Protein AF-A0A956DQ21-F1 (afdb_monomer_lite)

Foldseek 3Di:
DDDDDDDDDDDDDDDDDDDDDDDDDDDDDDDDDDDDDDDDDDDDDDDDDPDDPPFAADFCVLDQKAQLLVVVVSCVVVRHDQPCSVVQNFAMWGHDPRHIDRPGRAPQGWDADDPPPGIDHDDDAAEAAQQLQLLLLLAPQQPNDDPPRPGLVVLLLLQVLLVVVVDPGDNGSHCHPSQLQSLLVLQVVVVDDDLSSRSGDAPVSVCVSCVVHHHYPNHDDQADWDDDQREIATPLLNVLQVQLCVQLVHHWHFPYYACQAPVDVVVVCQRVWHFKTKTDCPVPDPVSLLSSQLSSQLQAWLKAFDDVVQHPDHTIIIIGARSPSGTHSLNSSLSNLSQVQADSDPVSHGGPRPPVSDDHHDHNSRSVVD

Sequence (370 aa):
MRALDRLHLVLGFGAAVMAGACGDGTEPRADPEVGGGGSATGVVGEGGTGGDPGVPRCDCSLVERGCGSRLVEAAAEAGCDIPMLVDHPDDVWACAEGVWSVAEACPDGCELGGDESGDSCVAGLPVVEMDWLVLQAQVEPFRGDQPTLPGDAAVELVQAALADEGFAVSVDGWFGNETADRYADWQKQLGYTGLGANGIPGPSSLAALGEDRFTIVQLIAVGAKTTYTGRTVNQRTKDMLTEAEALLGFPIQLSQGSYNPGGVGASAGTHDGGGTVDVSVSSLTMTKRWQTVKAMRTVGFAAWLRNPSQGDWPYHIHAVAVGDTDMSISARNQVADYYVGKNGLASHAADDTPSSYQVPFTWWEQYLQN

Radius of gyration: 29.88 Å; chains: 1; bounding box: 81×74×73 Å

Structure (mmCIF, N/CA/C/O backbone):
data_AF-A0A956DQ21-F1
#
_entry.id   AF-A0A956DQ21-F1
#
loop_
_atom_site.group_PDB
_atom_site.id
_atom_site.type_symbol
_atom_site.label_atom_id
_atom_site.label_alt_id
_atom_site.label_comp_id
_atom_site.label_asym_id
_atom_site.label_entity_id
_atom_site.label_seq_id
_atom_site.pdbx_PDB_ins_code
_atom_site.Cartn_x
_atom_site.Cartn_y
_atom_site.Cartn_z
_atom_site.occupancy
_atom_site.B_iso_or_equiv
_atom_site.auth_seq_id
_atom_site.auth_comp_id
_atom_site.auth_asym_id
_atom_site.auth_atom_id
_atom_site.pdbx_PDB_model_num
ATOM 1 N N . MET A 1 1 ? -53.974 -7.009 3.734 1.00 35.75 1 MET A N 1
ATOM 2 C CA . MET A 1 1 ? -54.516 -5.790 4.373 1.00 35.75 1 MET A CA 1
ATOM 3 C C . MET A 1 1 ? -53.382 -4.779 4.463 1.00 35.75 1 MET A C 1
ATOM 5 O O . MET A 1 1 ? -52.392 -5.133 5.073 1.00 35.75 1 MET A O 1
ATOM 9 N N . ARG A 1 2 ? -53.553 -3.609 3.814 1.00 35.53 2 ARG A N 1
ATOM 10 C CA . ARG A 1 2 ? -52.778 -2.339 3.889 1.00 35.53 2 ARG A CA 1
ATOM 11 C C . ARG A 1 2 ? -51.243 -2.462 3.759 1.00 35.53 2 ARG A C 1
ATOM 13 O O . ARG A 1 2 ? -50.597 -2.919 4.682 1.00 35.53 2 ARG A O 1
ATOM 20 N N . ALA A 1 3 ? -50.615 -2.216 2.605 1.00 35.28 3 ALA A N 1
ATOM 21 C CA . ALA A 1 3 ? -50.419 -0.937 1.896 1.00 35.28 3 ALA A CA 1
ATOM 22 C C . ALA A 1 3 ? -49.847 0.181 2.782 1.00 35.28 3 ALA A C 1
ATOM 24 O O . ALA A 1 3 ? -50.563 0.659 3.659 1.00 35.28 3 ALA A O 1
ATOM 25 N N . LEU A 1 4 ? -48.616 0.614 2.479 1.00 41.47 4 LEU A N 1
ATOM 26 C CA . LEU A 1 4 ? -48.214 2.022 2.399 1.00 41.47 4 LEU A CA 1
ATOM 27 C C . LEU A 1 4 ? -46.899 2.150 1.608 1.00 41.47 4 LEU A C 1
ATOM 29 O O . LEU A 1 4 ? -45.860 1.628 2.004 1.00 41.47 4 LEU A O 1
ATOM 33 N N . ASP A 1 5 ? -47.013 2.843 0.477 1.00 44.53 5 ASP A N 1
ATOM 34 C CA . ASP A 1 5 ? -45.946 3.394 -0.354 1.00 44.53 5 ASP A CA 1
ATOM 35 C C . ASP A 1 5 ? -45.055 4.379 0.414 1.00 44.53 5 ASP A C 1
ATOM 37 O O . ASP A 1 5 ? -45.553 5.140 1.248 1.00 44.53 5 ASP A O 1
ATOM 41 N N . ARG A 1 6 ? -43.788 4.501 -0.005 1.00 38.91 6 ARG A N 1
ATOM 42 C CA . ARG A 1 6 ? -43.149 5.818 -0.164 1.00 38.91 6 ARG A CA 1
ATOM 43 C C . ARG A 1 6 ? -42.001 5.789 -1.176 1.00 38.91 6 ARG A C 1
ATOM 45 O O . ARG A 1 6 ? -40.901 5.324 -0.915 1.00 38.91 6 ARG A O 1
ATOM 52 N N . LEU A 1 7 ? -42.325 6.349 -2.335 1.00 33.28 7 LEU A N 1
ATOM 53 C CA . LEU A 1 7 ? -41.467 6.812 -3.418 1.00 33.28 7 LEU A CA 1
ATOM 54 C C . LEU A 1 7 ? -40.780 8.135 -3.009 1.00 33.28 7 LEU A C 1
ATOM 56 O O . LEU A 1 7 ? -41.488 9.039 -2.574 1.00 33.28 7 LEU A O 1
ATOM 60 N N . HIS A 1 8 ? -39.459 8.268 -3.173 1.00 35.28 8 HIS A N 1
ATOM 61 C CA . HIS A 1 8 ? -38.708 9.535 -3.339 1.00 35.28 8 HIS A CA 1
ATOM 62 C C . HIS A 1 8 ? -37.537 9.219 -4.293 1.00 35.28 8 HIS A C 1
ATOM 64 O O . HIS A 1 8 ? -36.674 8.416 -3.969 1.00 35.28 8 HIS A O 1
ATOM 70 N N . LEU A 1 9 ? -37.671 9.514 -5.588 1.00 30.47 9 LEU A N 1
ATOM 71 C CA . LEU A 1 9 ? -37.205 10.733 -6.267 1.00 30.47 9 LEU A CA 1
ATOM 72 C C . LEU A 1 9 ? -35.670 10.893 -6.250 1.00 30.47 9 LEU A C 1
ATOM 74 O O . LEU A 1 9 ? -35.109 11.605 -5.426 1.00 30.47 9 LEU A O 1
ATOM 78 N N . VAL A 1 10 ? -35.016 10.242 -7.217 1.00 32.31 10 VAL A N 1
ATOM 79 C CA . VAL A 1 10 ? -33.613 10.471 -7.587 1.00 32.31 10 VAL A CA 1
ATOM 80 C C . VAL A 1 10 ? -33.565 11.692 -8.508 1.00 32.31 10 VAL A C 1
ATOM 82 O O . VAL A 1 10 ? -34.042 11.637 -9.642 1.00 32.31 10 VAL A O 1
ATOM 85 N N . LEU A 1 11 ? -33.008 12.800 -8.020 1.00 36.81 11 LEU A N 1
ATOM 86 C CA . LEU A 1 11 ? -32.602 13.928 -8.855 1.00 36.81 11 LEU A CA 1
ATOM 87 C C . LEU A 1 11 ? -31.170 13.678 -9.331 1.00 36.81 11 LEU A C 1
ATOM 89 O O . LEU A 1 11 ? -30.235 13.628 -8.537 1.00 36.81 11 LEU A O 1
ATOM 93 N N . GLY A 1 12 ? -31.027 13.487 -10.642 1.00 31.61 12 GLY A N 1
ATOM 94 C CA . GLY A 1 12 ? -29.738 13.374 -11.306 1.00 31.61 12 GLY A CA 1
ATOM 95 C C . GLY A 1 12 ? -29.008 14.714 -11.355 1.00 31.61 12 GLY A C 1
ATOM 96 O O . GLY A 1 12 ? -29.593 15.734 -11.716 1.00 31.61 12 GLY A O 1
ATOM 97 N N . PHE A 1 13 ? -27.713 14.690 -11.053 1.00 34.97 13 PHE A N 1
ATOM 98 C CA . PHE A 1 13 ? -26.799 15.765 -11.417 1.00 34.97 13 PHE A CA 1
ATOM 99 C C . PHE A 1 13 ? -26.104 15.399 -12.727 1.00 34.97 13 PHE A C 1
ATOM 101 O O . PHE A 1 13 ? -25.298 14.473 -12.802 1.00 34.97 13 PHE A O 1
ATOM 108 N N . GLY A 1 14 ? -26.488 16.120 -13.780 1.00 31.02 14 GLY A N 1
ATOM 109 C CA . GLY A 1 14 ? -25.851 16.071 -15.084 1.00 31.02 14 GLY A CA 1
ATOM 110 C C . GLY A 1 14 ? -24.506 16.790 -15.072 1.00 31.02 14 GLY A C 1
ATOM 111 O O . GLY A 1 14 ? -24.368 17.882 -14.524 1.00 31.02 14 GLY A O 1
ATOM 112 N N . ALA A 1 15 ? -23.531 16.170 -15.730 1.00 35.56 15 ALA A N 1
ATOM 113 C CA . ALA A 1 15 ? -22.286 16.797 -16.131 1.00 35.56 15 ALA A CA 1
ATOM 114 C C . ALA A 1 15 ? -22.559 17.920 -17.146 1.00 35.56 15 ALA A C 1
ATOM 116 O O . ALA A 1 15 ? -23.247 17.706 -18.146 1.00 35.56 15 ALA A O 1
ATOM 117 N N . ALA A 1 16 ? -21.970 19.092 -16.920 1.00 35.38 16 ALA A N 1
ATOM 118 C CA . ALA A 1 16 ? -21.852 20.139 -17.924 1.00 35.38 16 ALA A CA 1
ATOM 119 C C . ALA A 1 16 ? -20.385 20.560 -18.046 1.00 35.38 16 ALA A C 1
ATOM 121 O O . ALA A 1 16 ? -19.788 21.143 -17.146 1.00 35.38 16 ALA A O 1
ATOM 122 N N . VAL A 1 17 ? -19.835 20.214 -19.203 1.00 36.06 17 VAL A N 1
ATOM 123 C CA . VAL A 1 17 ? -18.582 20.693 -19.775 1.00 36.06 17 VAL A CA 1
ATOM 124 C C . VAL A 1 17 ? -18.734 22.174 -20.120 1.00 36.06 17 VAL A C 1
ATOM 126 O O . VAL A 1 17 ? -19.688 22.530 -20.807 1.00 36.06 17 VAL A O 1
ATOM 129 N N . MET A 1 18 ? -17.768 23.013 -19.743 1.00 36.47 18 MET A N 1
ATOM 130 C CA . MET A 1 18 ? -17.487 24.262 -20.456 1.00 36.47 18 MET A CA 1
ATOM 131 C C . MET A 1 18 ? -15.980 24.500 -20.527 1.00 36.47 18 MET A C 1
ATOM 133 O O . MET A 1 18 ? -15.313 24.733 -19.523 1.00 36.47 18 MET A O 1
ATOM 137 N N . ALA A 1 19 ? -15.468 24.443 -21.754 1.00 34.84 19 ALA A N 1
ATOM 138 C CA . ALA A 1 19 ? -14.206 25.039 -22.154 1.00 34.84 19 ALA A CA 1
ATOM 139 C C . ALA A 1 19 ? -14.429 26.534 -22.446 1.00 34.84 19 ALA A C 1
ATOM 141 O O . ALA A 1 19 ? -15.447 26.902 -23.032 1.00 34.84 19 ALA A O 1
ATOM 142 N N . GLY A 1 20 ? -13.465 27.383 -22.088 1.00 31.45 20 GLY A N 1
ATOM 143 C CA . GLY A 1 20 ? -13.481 28.816 -22.385 1.00 31.45 20 GLY A CA 1
ATOM 144 C C . GLY A 1 20 ? -12.082 29.412 -22.257 1.00 31.45 20 GLY A C 1
ATOM 145 O O . GLY A 1 20 ? -11.501 29.395 -21.181 1.00 31.45 20 GLY A O 1
ATOM 146 N N . ALA A 1 21 ? -11.538 29.858 -23.385 1.00 33.47 21 ALA A N 1
ATOM 147 C CA . ALA A 1 21 ? -10.146 30.219 -23.631 1.00 33.47 21 ALA A CA 1
ATOM 148 C C . ALA A 1 21 ? -9.656 31.554 -23.019 1.00 33.47 21 ALA A C 1
ATOM 150 O O . ALA A 1 21 ? -10.432 32.480 -22.824 1.00 33.47 21 ALA A O 1
ATOM 151 N N . CYS A 1 22 ? -8.327 31.607 -22.846 1.00 31.75 22 CYS A N 1
ATOM 152 C CA . CYS A 1 22 ? -7.359 32.690 -23.106 1.00 31.75 22 CYS A CA 1
ATOM 153 C C . CYS A 1 22 ? -7.689 34.161 -22.768 1.00 31.75 22 CYS A C 1
ATOM 155 O O . CYS A 1 22 ? -8.575 34.773 -23.357 1.00 31.75 22 CYS A O 1
ATOM 157 N N . GLY A 1 23 ? -6.792 34.780 -21.990 1.00 31.53 23 GLY A N 1
ATOM 158 C CA . GLY A 1 23 ? -6.616 36.230 -21.898 1.00 31.53 23 GLY A CA 1
ATOM 159 C C . GLY A 1 23 ? -5.316 36.592 -21.174 1.00 31.53 23 GLY A C 1
ATOM 160 O O . GLY A 1 23 ? -5.222 36.441 -19.965 1.00 31.53 23 GLY A O 1
ATOM 161 N N . ASP A 1 24 ? -4.329 37.006 -21.962 1.00 32.94 24 ASP A N 1
ATOM 162 C CA . ASP A 1 24 ? -2.969 37.452 -21.632 1.00 32.94 24 ASP A CA 1
ATOM 163 C C . ASP A 1 24 ? -2.953 38.874 -21.020 1.00 32.94 24 ASP A C 1
ATOM 165 O O . ASP A 1 24 ? -3.860 39.660 -21.310 1.00 32.94 24 ASP A O 1
ATOM 169 N N . GLY A 1 25 ? -1.924 39.237 -20.235 1.00 31.97 25 GLY A N 1
ATOM 170 C CA . GLY A 1 25 ? -1.683 40.647 -19.869 1.00 31.97 25 GLY A CA 1
ATOM 171 C C . GLY A 1 25 ? -1.024 40.967 -18.513 1.00 31.97 25 GLY A C 1
ATOM 172 O O . GLY A 1 25 ? -1.713 41.290 -17.554 1.00 31.97 25 GLY A O 1
ATOM 173 N N . THR A 1 26 ? 0.317 41.001 -18.506 1.00 35.03 26 THR A N 1
ATOM 174 C CA . THR A 1 26 ? 1.198 42.060 -17.934 1.00 35.03 26 THR A CA 1
ATOM 175 C C . THR A 1 26 ? 1.120 42.473 -16.440 1.00 35.03 26 THR A C 1
ATOM 177 O O . THR A 1 26 ? 0.254 43.252 -16.061 1.00 35.03 26 THR A O 1
ATOM 180 N N . GLU A 1 27 ? 2.111 42.010 -15.648 1.00 34.78 27 GLU A N 1
ATOM 181 C CA . GLU A 1 27 ? 3.151 42.749 -14.858 1.00 34.78 27 GLU A CA 1
ATOM 182 C C . GLU A 1 27 ? 2.872 44.142 -14.187 1.00 34.78 27 GLU A C 1
ATOM 184 O O . GLU A 1 27 ? 2.062 44.924 -14.671 1.00 34.78 27 GLU A O 1
ATOM 189 N N . PRO A 1 28 ? 3.716 44.622 -13.232 1.00 55.28 28 PRO A N 1
ATOM 190 C CA . PRO A 1 28 ? 3.887 44.241 -11.818 1.00 55.28 28 PRO A CA 1
ATOM 191 C C . PRO A 1 28 ? 3.824 45.507 -10.899 1.00 55.28 28 PRO A C 1
ATOM 193 O O . PRO A 1 28 ? 3.493 46.586 -11.392 1.00 55.28 28 PRO A O 1
ATOM 196 N N . ARG A 1 29 ? 4.186 45.399 -9.599 1.00 32.41 29 ARG A N 1
ATOM 197 C CA . ARG A 1 29 ? 4.543 46.450 -8.577 1.00 32.41 29 ARG A CA 1
ATOM 198 C C . ARG A 1 29 ? 3.797 46.189 -7.255 1.00 32.41 29 ARG A C 1
ATOM 200 O O . ARG A 1 29 ? 2.626 45.850 -7.301 1.00 32.41 29 ARG A O 1
ATOM 207 N N . ALA A 1 30 ? 4.335 46.383 -6.054 1.00 33.22 30 ALA A N 1
ATOM 208 C CA . ALA A 1 30 ? 5.634 46.840 -5.568 1.00 33.22 30 ALA A CA 1
ATOM 209 C C . ALA A 1 30 ? 5.732 46.486 -4.067 1.00 33.22 30 ALA A C 1
ATOM 211 O O . ALA A 1 30 ? 4.710 46.471 -3.380 1.00 33.22 30 ALA A O 1
ATOM 212 N N . ASP A 1 31 ? 6.956 46.279 -3.576 1.00 37.28 31 ASP A N 1
ATOM 213 C CA . ASP A 1 31 ? 7.303 46.398 -2.154 1.00 37.28 31 ASP A CA 1
ATOM 214 C C . ASP A 1 31 ? 7.079 47.831 -1.643 1.00 37.28 31 ASP A C 1
ATOM 216 O O . ASP A 1 31 ? 7.071 48.793 -2.425 1.00 37.28 31 ASP A O 1
ATOM 220 N N . PRO A 1 32 ? 7.009 48.002 -0.314 1.00 44.50 32 PRO A N 1
ATOM 221 C CA . PRO A 1 32 ? 8.121 48.735 0.287 1.00 44.50 32 PRO A CA 1
ATOM 222 C C . PRO A 1 32 ? 8.627 48.146 1.615 1.00 44.50 32 PRO A C 1
ATOM 224 O O . PRO A 1 32 ? 7.864 47.895 2.545 1.00 44.50 32 PRO A O 1
ATOM 227 N N . GLU A 1 33 ? 9.954 48.068 1.730 1.00 36.97 33 GLU A N 1
ATOM 228 C CA . GLU A 1 33 ? 10.678 48.218 2.995 1.00 36.97 33 GLU A CA 1
ATOM 229 C C . GLU A 1 33 ? 10.725 49.699 3.409 1.00 36.97 33 GLU A C 1
ATOM 231 O O . GLU A 1 33 ? 11.081 50.524 2.574 1.00 36.97 33 GLU A O 1
ATOM 236 N N . VAL A 1 34 ? 10.450 50.009 4.685 1.00 37.75 34 VAL A N 1
ATOM 237 C CA . VAL A 1 34 ? 11.081 51.014 5.591 1.00 37.75 34 VAL A CA 1
ATOM 238 C C . VAL A 1 34 ? 10.472 50.710 6.981 1.00 37.75 34 VAL A C 1
ATOM 240 O O . VAL A 1 34 ? 9.266 50.538 7.067 1.00 37.75 34 VAL A O 1
ATOM 243 N N . GLY A 1 35 ? 11.125 50.611 8.139 1.00 31.06 35 GLY A N 1
ATOM 244 C CA . GLY A 1 35 ? 12.458 50.959 8.612 1.00 31.06 35 GLY A CA 1
ATOM 245 C C . GLY A 1 35 ? 12.333 51.489 10.057 1.00 31.06 35 GLY A C 1
ATOM 246 O O . GLY A 1 35 ? 11.555 52.401 10.302 1.00 31.06 35 GLY A O 1
ATOM 247 N N . GLY A 1 36 ? 13.120 50.936 10.989 1.00 30.47 36 GLY A N 1
ATOM 248 C CA . GLY A 1 36 ? 13.706 51.661 12.131 1.00 30.47 36 GLY A CA 1
ATOM 249 C C . GLY A 1 36 ? 12.886 51.944 13.407 1.00 30.47 36 GLY A C 1
ATOM 250 O O . GLY A 1 36 ? 12.137 52.907 13.469 1.00 30.47 36 GLY A O 1
ATOM 251 N N . GLY A 1 37 ? 13.257 51.244 14.490 1.00 30.36 37 GLY A N 1
ATOM 252 C CA . GLY A 1 37 ? 13.668 51.871 15.760 1.00 30.36 37 GLY A CA 1
ATOM 253 C C . GLY A 1 37 ? 12.603 52.177 16.825 1.00 30.36 37 GLY A C 1
ATOM 254 O O . GLY A 1 37 ? 11.853 53.137 16.711 1.00 30.36 37 GLY A O 1
ATOM 255 N N . GLY A 1 38 ? 12.660 51.459 17.953 1.00 29.23 38 GLY A N 1
ATOM 256 C CA . GLY A 1 38 ? 11.968 51.849 19.185 1.00 29.23 38 GLY A CA 1
ATOM 257 C C . GLY A 1 38 ? 12.117 50.828 20.311 1.00 29.23 38 GLY A C 1
ATOM 258 O O . GLY A 1 38 ? 11.416 49.828 20.344 1.00 29.23 38 GLY A O 1
ATOM 259 N N . SER A 1 39 ? 13.048 51.085 21.225 1.00 33.25 39 SER A N 1
ATOM 260 C CA . SER A 1 39 ? 13.251 50.348 22.476 1.00 33.25 39 SER A CA 1
ATOM 261 C C . SER A 1 39 ? 12.273 50.845 23.548 1.00 33.25 39 SER A C 1
ATOM 263 O O . SER A 1 39 ? 12.168 52.061 23.692 1.00 33.25 39 SER A O 1
ATOM 265 N N . ALA A 1 40 ? 11.614 49.950 24.300 1.00 32.50 40 ALA A N 1
ATOM 266 C CA . ALA A 1 40 ? 11.424 50.045 25.759 1.00 32.50 40 ALA A CA 1
ATOM 267 C C . ALA A 1 40 ? 10.466 48.966 26.313 1.00 32.50 40 ALA A C 1
ATOM 269 O O . ALA A 1 40 ? 9.300 48.918 25.950 1.00 32.50 40 ALA A O 1
ATOM 270 N N . THR A 1 41 ? 11.002 48.199 27.272 1.00 32.50 41 THR A N 1
ATOM 271 C CA . THR A 1 41 ? 10.390 47.720 28.532 1.00 32.50 41 THR A CA 1
ATOM 272 C C . THR A 1 41 ? 9.123 46.862 28.506 1.00 32.50 41 THR A C 1
ATOM 274 O O . THR A 1 41 ? 8.111 47.191 27.902 1.00 32.50 41 THR A O 1
ATOM 277 N N . GLY A 1 42 ? 9.196 45.759 29.255 1.00 35.75 42 GLY A N 1
ATOM 278 C CA . GLY A 1 42 ? 8.173 44.731 29.307 1.00 35.75 42 GLY A CA 1
ATOM 279 C C . GLY A 1 42 ? 6.903 45.127 30.045 1.00 35.75 42 GLY A C 1
ATOM 280 O O . GLY A 1 42 ? 6.893 46.013 30.895 1.00 35.75 42 GLY A O 1
ATOM 281 N N . VAL A 1 43 ? 5.854 44.372 29.740 1.00 35.50 43 VAL A N 1
ATOM 282 C CA . VAL A 1 43 ? 4.691 44.182 30.595 1.00 35.50 43 VAL A CA 1
ATOM 283 C C . VAL A 1 43 ? 4.344 42.703 30.517 1.00 35.50 43 VAL A C 1
ATOM 285 O O . VAL A 1 43 ? 4.210 42.127 29.439 1.00 35.50 43 VAL A O 1
ATOM 288 N N . VAL A 1 44 ? 4.291 42.099 31.694 1.00 36.41 44 VAL A N 1
ATOM 289 C CA . VAL A 1 44 ? 3.825 40.744 31.952 1.00 36.41 44 VAL A CA 1
ATOM 290 C C . VAL A 1 44 ? 2.318 40.752 31.688 1.00 36.41 44 VAL A C 1
ATOM 292 O O . VAL A 1 44 ? 1.602 41.555 32.279 1.00 36.41 44 VAL A O 1
ATOM 295 N N . GLY A 1 45 ? 1.845 39.932 30.752 1.00 30.91 45 GLY A N 1
ATOM 296 C CA . GLY A 1 45 ? 0.415 39.736 30.528 1.00 30.91 45 GLY A CA 1
ATOM 297 C C . GLY A 1 45 ? -0.123 38.755 31.560 1.00 30.91 45 GLY A C 1
ATOM 298 O O . GLY A 1 45 ? 0.024 37.549 31.391 1.00 30.91 45 GLY A O 1
ATOM 299 N N . GLU A 1 46 ? -0.679 39.285 32.646 1.00 35.88 46 GLU A N 1
ATOM 300 C CA . GLU A 1 46 ? -1.495 38.546 33.610 1.00 35.88 46 GLU A CA 1
ATOM 301 C C . GLU A 1 46 ? -2.790 38.034 32.956 1.00 35.88 46 GLU A C 1
ATOM 303 O O . GLU A 1 46 ? -3.365 38.679 32.077 1.00 35.88 46 GLU A O 1
ATOM 308 N N . GLY A 1 47 ? -3.201 36.837 33.385 1.00 37.41 47 GLY A N 1
ATOM 309 C CA . GLY A 1 47 ? -4.304 36.058 32.836 1.00 37.41 47 GLY A CA 1
ATOM 310 C C . GLY A 1 47 ? -5.670 36.741 32.895 1.00 37.41 47 GLY A C 1
ATOM 311 O O . GLY A 1 47 ? -5.990 37.502 33.809 1.00 37.41 47 GLY A O 1
ATOM 312 N N . GLY A 1 48 ? -6.487 36.422 31.892 1.00 37.53 48 GLY A N 1
ATOM 313 C CA . GLY A 1 48 ? -7.870 36.861 31.786 1.00 37.53 48 GLY A CA 1
ATOM 314 C C . GLY A 1 48 ? -8.727 36.310 32.923 1.00 37.53 48 GLY A C 1
ATOM 315 O O . GLY A 1 48 ? -8.826 35.106 33.132 1.00 37.53 48 GLY A O 1
ATOM 316 N N . THR A 1 49 ? -9.366 37.218 33.653 1.00 48.62 49 THR A N 1
ATOM 317 C CA . THR A 1 49 ? -10.389 36.938 34.659 1.00 48.62 49 THR A CA 1
ATOM 318 C C . THR A 1 49 ? -11.761 36.884 33.983 1.00 48.62 49 THR A C 1
ATOM 320 O O . THR A 1 49 ? -12.398 37.920 33.794 1.00 48.62 49 THR A O 1
ATOM 323 N N . GLY A 1 50 ? -12.210 35.694 33.591 1.00 47.44 50 GLY A N 1
ATOM 324 C CA . GLY A 1 50 ? -13.565 35.459 33.082 1.00 47.44 50 GLY A CA 1
ATOM 325 C C . GLY A 1 50 ? -14.513 34.977 34.180 1.00 47.44 50 GLY A C 1
ATOM 326 O O . GLY A 1 50 ? -14.861 33.808 34.179 1.00 47.44 50 GLY A O 1
ATOM 327 N N . GLY A 1 51 ? -14.900 35.849 35.117 1.00 53.09 51 GLY A N 1
ATOM 328 C CA . GLY A 1 51 ? -15.911 35.537 36.140 1.00 53.09 51 GLY A CA 1
ATOM 329 C C . GLY A 1 51 ? -16.785 36.754 36.462 1.00 53.09 51 GLY A C 1
ATOM 330 O O . GLY A 1 51 ? -16.296 37.887 36.448 1.00 53.09 51 GLY A O 1
ATOM 331 N N . ASP A 1 52 ? -18.077 36.534 36.723 1.00 56.84 52 ASP A N 1
ATOM 332 C CA . ASP A 1 52 ? -19.023 37.572 37.163 1.00 56.84 52 ASP A CA 1
ATOM 333 C C . ASP A 1 52 ? -18.636 38.052 38.581 1.00 56.84 52 ASP A C 1
ATOM 335 O O . ASP A 1 52 ? -18.569 37.230 39.499 1.00 56.84 52 ASP A O 1
ATOM 339 N N . PRO A 1 53 ? -18.369 39.356 38.812 1.00 58.81 53 PRO A N 1
ATOM 340 C CA . PRO A 1 53 ? -17.845 39.872 40.083 1.00 58.81 53 PRO A CA 1
ATOM 341 C C . PRO A 1 53 ? -18.737 39.651 41.323 1.00 58.81 53 PRO A C 1
ATOM 343 O O . PRO A 1 53 ? -18.332 40.028 42.424 1.00 58.81 53 PRO A O 1
ATOM 346 N N . GLY A 1 54 ? -19.933 39.072 41.173 1.00 70.94 54 GLY A N 1
ATOM 347 C CA . GLY A 1 54 ? -20.846 38.737 42.271 1.00 70.94 54 GLY A CA 1
ATOM 348 C C . GLY A 1 54 ? -20.890 37.264 42.701 1.00 70.94 54 GLY A C 1
ATOM 349 O O . GLY A 1 54 ? -21.507 36.982 43.729 1.00 70.94 54 GLY A O 1
ATOM 350 N N . VAL A 1 55 ? -20.276 36.333 41.961 1.00 78.56 55 VAL A N 1
ATOM 351 C CA . VAL A 1 55 ? -20.413 34.882 42.202 1.00 78.56 55 VAL A CA 1
ATOM 352 C C . VAL A 1 55 ? -19.193 34.339 42.972 1.00 78.56 55 VAL A C 1
ATOM 354 O O . VAL A 1 55 ? -18.056 34.617 42.586 1.00 78.56 55 VAL A O 1
ATOM 357 N N . PRO A 1 56 ? -19.376 33.599 44.087 1.00 89.00 56 PRO A N 1
ATOM 358 C CA . PRO A 1 56 ? -18.261 33.003 44.826 1.00 89.00 56 PRO A CA 1
ATOM 359 C C . PRO A 1 56 ? -17.567 31.906 44.005 1.00 89.00 56 PRO A C 1
ATOM 361 O O . PRO A 1 56 ? -18.204 31.238 43.201 1.00 89.00 56 PRO A O 1
ATOM 364 N N . ARG A 1 57 ? -16.266 31.673 44.221 1.00 89.81 57 ARG A N 1
ATOM 365 C CA . ARG A 1 57 ? -15.548 30.566 43.561 1.00 89.81 57 ARG A CA 1
ATOM 366 C C . ARG A 1 57 ? -15.877 29.226 44.212 1.00 89.81 57 ARG A C 1
ATOM 368 O O . ARG A 1 57 ? -15.931 29.160 45.440 1.00 89.81 57 ARG A O 1
ATOM 375 N N . CYS A 1 58 ? -16.044 28.177 43.410 1.00 91.31 58 CYS A N 1
ATOM 376 C CA . CYS A 1 58 ? -16.229 26.825 43.935 1.00 91.31 58 CYS A CA 1
ATOM 377 C C . CYS A 1 58 ? -14.939 26.323 44.599 1.00 91.31 58 CYS A C 1
ATOM 379 O O . CYS A 1 58 ? -13.853 26.464 44.033 1.00 91.31 58 CYS A O 1
ATOM 381 N N . ASP A 1 59 ? -15.052 25.709 45.776 1.00 90.19 59 ASP A N 1
ATOM 382 C CA . ASP A 1 59 ? -13.936 25.017 46.427 1.00 90.19 59 ASP A CA 1
ATOM 383 C C . ASP A 1 59 ? -13.869 23.533 46.009 1.00 90.19 59 ASP A C 1
ATOM 385 O O . ASP A 1 59 ? -14.738 23.027 45.296 1.00 90.19 59 ASP A O 1
ATOM 389 N N . CYS A 1 60 ? -12.824 22.824 46.444 1.00 89.19 60 CYS A N 1
ATOM 390 C CA . CYS A 1 60 ? -12.610 21.422 46.070 1.00 89.19 60 CYS A CA 1
ATOM 391 C C . CYS A 1 60 ? -13.610 20.433 46.699 1.00 89.19 60 CYS A C 1
ATOM 393 O O . CYS A 1 60 ? -13.512 19.239 46.435 1.00 89.19 60 CYS A O 1
ATOM 395 N N . SER A 1 61 ? -14.549 20.880 47.544 1.00 85.62 61 SER A N 1
ATOM 396 C CA . SER A 1 61 ? -15.583 20.001 48.110 1.00 85.62 61 SER A CA 1
ATOM 397 C C . SER A 1 61 ? -16.686 19.651 47.110 1.00 85.62 61 SER A C 1
ATOM 399 O O . SER A 1 61 ? -17.463 18.737 47.378 1.00 85.62 61 SER A O 1
ATOM 401 N N . LEU A 1 62 ? -16.732 20.344 45.963 1.00 82.81 62 LEU A N 1
ATOM 402 C CA . LEU A 1 62 ? -17.684 20.085 44.884 1.00 82.81 62 LEU A CA 1
ATOM 403 C C . LEU A 1 62 ? -17.471 18.680 44.291 1.00 82.81 62 LEU A C 1
ATOM 405 O O . LEU A 1 62 ? -18.386 17.865 44.308 1.00 82.81 62 LEU A O 1
ATOM 409 N N . VAL A 1 63 ? -16.247 18.399 43.833 1.00 78.50 63 VAL A N 1
ATOM 410 C CA . VAL A 1 63 ? -15.678 17.083 43.488 1.00 78.50 63 VAL A CA 1
ATOM 411 C C . VAL A 1 63 ? -14.146 17.217 43.486 1.00 78.50 63 VAL A C 1
ATOM 413 O O . VAL A 1 63 ? -13.622 18.297 43.227 1.00 78.50 63 VAL A O 1
ATOM 416 N N . GLU A 1 64 ? -13.400 16.141 43.743 1.00 81.31 64 GLU A N 1
ATOM 417 C CA . GLU A 1 64 ? -11.925 16.199 43.687 1.00 81.31 64 GLU A CA 1
ATOM 418 C C . GLU A 1 64 ? -11.391 16.143 42.243 1.00 81.31 64 GLU A C 1
ATOM 420 O O . GLU A 1 64 ? -10.382 16.777 41.919 1.00 81.31 64 GLU A O 1
ATOM 425 N N . ARG A 1 65 ? -12.087 15.403 41.368 1.00 89.19 65 ARG A N 1
ATOM 426 C CA . ARG A 1 65 ? -11.788 15.230 39.941 1.00 89.19 65 ARG A CA 1
ATOM 427 C C . ARG A 1 65 ? -13.068 14.856 39.189 1.00 89.19 65 ARG A C 1
ATOM 429 O O . ARG A 1 65 ? -13.863 14.081 39.715 1.00 89.19 65 ARG A O 1
ATOM 436 N N . GLY A 1 66 ? -13.273 15.383 37.986 1.00 91.12 66 GLY A N 1
ATOM 437 C CA . GLY A 1 66 ? -14.474 15.098 37.197 1.00 91.12 66 GLY A CA 1
ATOM 438 C C . GLY A 1 66 ? -14.435 15.695 35.795 1.00 91.12 66 GLY A C 1
ATOM 439 O O . GLY A 1 66 ? -13.624 16.584 35.528 1.00 91.12 66 GLY A O 1
ATOM 440 N N . CYS A 1 67 ? -15.321 15.235 34.913 1.00 93.62 67 CYS A N 1
ATOM 441 C CA . CYS A 1 67 ? -15.512 15.871 33.610 1.00 93.62 67 CYS A CA 1
ATOM 442 C C . CYS A 1 67 ? -15.972 17.322 33.781 1.00 93.62 67 CYS A C 1
ATOM 444 O O . CYS A 1 67 ? -16.815 17.621 34.637 1.00 93.62 67 CYS A O 1
ATOM 446 N N . GLY A 1 68 ? -15.475 18.212 32.923 1.00 92.31 68 GLY A N 1
ATOM 447 C CA . GLY A 1 68 ? -15.862 19.620 32.909 1.00 92.31 68 GLY A CA 1
ATOM 448 C C . GLY A 1 68 ? -17.378 19.812 32.791 1.00 92.31 68 GLY A C 1
ATOM 449 O O . GLY A 1 68 ? -17.959 20.615 33.512 1.00 92.31 68 GLY A O 1
ATOM 450 N N . SER A 1 69 ? -18.047 19.000 31.974 1.00 88.62 69 SER A N 1
ATOM 451 C CA . SER A 1 69 ? -19.499 19.012 31.770 1.00 88.62 69 SER A CA 1
ATOM 452 C C . SER A 1 69 ? -20.283 18.771 33.065 1.00 88.62 69 SER A C 1
ATOM 454 O O . SER A 1 69 ? -21.209 19.520 33.375 1.00 88.62 69 SER A O 1
ATOM 456 N N . ARG A 1 70 ? -19.857 17.802 33.883 1.00 88.81 70 ARG A N 1
ATOM 457 C CA . ARG A 1 70 ? -20.432 17.546 35.213 1.00 88.81 70 ARG A CA 1
ATOM 458 C C . ARG A 1 70 ? -20.142 18.693 36.182 1.00 88.81 70 ARG A C 1
ATOM 460 O O . ARG A 1 70 ? -20.995 19.049 36.992 1.00 88.81 70 ARG A O 1
ATOM 467 N N . LEU A 1 71 ? -18.954 19.289 36.100 1.00 90.94 71 LEU A N 1
ATOM 468 C CA . LEU A 1 71 ? -18.590 20.449 36.913 1.00 90.94 71 LEU A CA 1
ATOM 469 C C . LEU A 1 71 ? -19.401 21.695 36.567 1.00 90.94 71 LEU A C 1
ATOM 471 O O . LEU A 1 71 ? -19.701 22.468 37.471 1.00 90.94 71 LEU A O 1
ATOM 475 N N . VAL A 1 72 ? -19.780 21.889 35.301 1.00 89.69 72 VAL A N 1
ATOM 476 C CA . VAL A 1 72 ? -20.630 23.014 34.881 1.00 89.69 72 VAL A CA 1
ATOM 477 C C . VAL A 1 72 ? -21.991 22.916 35.567 1.00 89.69 72 VAL A C 1
ATOM 479 O O . VAL A 1 72 ? -22.466 23.902 36.132 1.00 89.69 72 VAL A O 1
ATOM 482 N N . GLU A 1 73 ? -22.593 21.725 35.569 1.00 87.44 73 GLU A N 1
ATOM 483 C CA . GLU A 1 73 ? -23.859 21.469 36.263 1.00 87.44 73 GLU A CA 1
ATOM 484 C C . GLU A 1 73 ? -23.708 21.654 37.780 1.00 87.44 73 GLU A C 1
ATOM 486 O O . GLU A 1 73 ? -24.469 22.406 38.392 1.00 87.44 73 GLU A O 1
ATOM 491 N N . ALA A 1 74 ? -22.676 21.056 38.382 1.00 89.44 74 ALA A N 1
ATOM 492 C CA . ALA A 1 74 ? -22.439 21.130 39.823 1.00 89.44 74 ALA A CA 1
ATOM 493 C C . ALA A 1 74 ? -22.141 22.561 40.314 1.00 89.44 74 ALA A C 1
ATOM 495 O O . ALA A 1 74 ? -22.643 22.973 41.360 1.00 89.44 74 ALA A O 1
ATOM 496 N N . ALA A 1 75 ? -21.357 23.342 39.566 1.00 90.94 75 ALA A N 1
ATOM 497 C CA . ALA A 1 75 ? -21.042 24.732 39.899 1.00 90.94 75 ALA A CA 1
ATOM 498 C C . ALA A 1 75 ? -22.294 25.619 39.825 1.00 90.94 75 ALA A C 1
ATOM 500 O O . ALA A 1 75 ? -22.542 26.427 40.726 1.00 90.94 75 ALA A O 1
ATOM 501 N N . ALA A 1 76 ? -23.131 25.411 38.802 1.00 89.25 76 ALA A N 1
ATOM 502 C CA . ALA A 1 76 ? -24.408 26.103 38.667 1.00 89.25 76 ALA A CA 1
ATOM 503 C C . ALA A 1 76 ? -25.369 25.775 39.824 1.00 89.25 76 ALA A C 1
ATOM 505 O O . ALA A 1 76 ? -25.994 26.685 40.372 1.00 89.25 76 ALA A O 1
ATOM 506 N N . GLU A 1 77 ? -25.459 24.507 40.239 1.00 89.81 77 GLU A N 1
ATOM 507 C CA . GLU A 1 77 ? -26.272 24.081 41.390 1.00 89.81 77 GLU A CA 1
ATOM 508 C C . GLU A 1 77 ? -25.765 24.653 42.719 1.00 89.81 77 GLU A C 1
ATOM 510 O O . GLU A 1 77 ? -26.560 25.082 43.560 1.00 89.81 77 GLU A O 1
ATOM 515 N N . ALA A 1 78 ? -24.446 24.700 42.906 1.00 90.75 78 ALA A N 1
ATOM 516 C CA . ALA A 1 78 ? -23.814 25.262 44.096 1.00 90.75 78 ALA A CA 1
ATOM 517 C C . ALA A 1 78 ? -23.811 26.803 44.117 1.00 90.75 78 ALA A C 1
ATOM 519 O O . ALA A 1 78 ? -23.477 27.403 45.142 1.00 90.75 78 ALA A O 1
ATOM 520 N N . GLY A 1 79 ? -24.200 27.457 43.016 1.00 92.44 79 GLY A N 1
ATOM 521 C CA . GLY A 1 79 ? -24.210 28.914 42.895 1.00 92.44 79 GLY A CA 1
ATOM 522 C C . GLY A 1 79 ? -22.810 29.523 42.973 1.00 92.44 79 GLY A C 1
ATOM 523 O O . GLY A 1 79 ? -22.641 30.597 43.555 1.00 92.44 79 GLY A O 1
ATOM 524 N N . CYS A 1 80 ? -21.813 28.823 42.432 1.00 92.44 80 CYS A N 1
ATOM 525 C CA . CYS A 1 80 ? -20.415 29.230 42.427 1.00 92.44 80 CYS A CA 1
ATOM 526 C C . CYS A 1 80 ? -19.810 29.157 41.015 1.00 92.44 80 CYS A C 1
ATOM 528 O O . CYS A 1 80 ? -20.413 28.612 40.095 1.00 92.44 80 CYS A O 1
ATOM 530 N N . ASP A 1 81 ? -18.629 29.744 40.840 1.00 90.75 81 ASP A N 1
ATOM 531 C CA . ASP A 1 81 ? -17.925 29.821 39.558 1.00 90.75 81 ASP A CA 1
ATOM 532 C C . ASP A 1 81 ? -16.598 29.045 39.583 1.00 90.75 81 ASP A C 1
ATOM 534 O O . ASP A 1 81 ? -15.858 29.080 40.577 1.00 90.75 81 ASP A O 1
ATOM 538 N N . ILE A 1 82 ? -16.286 28.378 38.469 1.00 90.50 82 ILE A N 1
ATOM 539 C CA . ILE A 1 82 ? -14.992 27.743 38.192 1.00 90.50 82 ILE A CA 1
ATOM 540 C C . ILE A 1 82 ? -14.403 28.440 36.956 1.00 90.50 82 ILE A C 1
ATOM 542 O O . ILE A 1 82 ? -14.848 28.185 35.835 1.00 90.50 82 ILE A O 1
ATOM 546 N N . PRO A 1 83 ? -13.395 29.313 37.129 1.00 87.12 83 PRO A N 1
ATOM 547 C CA . PRO A 1 83 ? -12.819 30.061 36.017 1.00 87.12 83 PRO A CA 1
ATOM 548 C C . PRO A 1 83 ? -12.269 29.150 34.910 1.00 87.12 83 PRO A C 1
ATOM 550 O O . PRO A 1 83 ? -11.588 28.170 35.201 1.00 87.12 83 PRO A O 1
ATOM 553 N N . MET A 1 84 ? -12.507 29.526 33.647 1.00 84.88 84 MET A N 1
ATOM 554 C CA . MET A 1 84 ? -12.087 28.812 32.420 1.00 84.88 84 MET A CA 1
ATOM 555 C C . MET A 1 84 ? -12.770 27.457 32.177 1.00 84.88 84 MET A C 1
ATOM 557 O O . MET A 1 84 ? -12.512 26.824 31.157 1.00 84.88 84 MET A O 1
ATOM 561 N N . LEU A 1 85 ? -13.679 27.021 33.055 1.00 87.25 85 LEU A N 1
ATOM 562 C CA . LEU A 1 85 ? -14.415 25.767 32.869 1.00 87.25 85 LEU A CA 1
ATOM 563 C C . LEU A 1 85 ? -15.223 25.751 31.566 1.00 87.25 85 LEU A C 1
ATOM 565 O O . LEU A 1 85 ? -15.271 24.742 30.871 1.00 87.25 85 LEU A O 1
ATOM 569 N N . VAL A 1 86 ? -15.809 26.893 31.207 1.00 84.06 86 VAL A N 1
ATOM 570 C CA . VAL A 1 86 ? -16.584 27.066 29.968 1.00 84.06 86 VAL A CA 1
ATOM 571 C C . VAL A 1 86 ? -15.751 26.915 28.693 1.00 84.06 86 VAL A C 1
ATOM 573 O O . VAL A 1 86 ? -16.321 26.635 27.642 1.00 84.06 86 VAL A O 1
ATOM 576 N N . ASP A 1 87 ? -14.429 27.080 28.781 1.00 88.38 87 ASP A N 1
ATOM 577 C CA . ASP A 1 87 ? -13.509 26.927 27.650 1.00 88.38 87 ASP A CA 1
ATOM 578 C C . ASP A 1 87 ? -13.032 25.471 27.490 1.00 88.38 87 ASP A C 1
ATOM 580 O O . ASP A 1 87 ? -12.499 25.109 26.444 1.00 88.38 87 ASP A O 1
ATOM 584 N N . HIS A 1 88 ? -13.255 24.633 28.511 1.00 89.75 88 HIS A N 1
ATOM 585 C CA . HIS A 1 88 ? -12.826 23.233 28.577 1.00 89.75 88 HIS A CA 1
ATOM 586 C C . HIS A 1 88 ? -13.925 22.318 29.164 1.00 89.75 88 HIS A C 1
ATOM 588 O O . HIS A 1 88 ? -13.689 21.629 30.166 1.00 89.75 88 HIS A O 1
ATOM 594 N N . PRO A 1 89 ? -15.146 22.306 28.591 1.00 88.75 89 PRO A N 1
ATOM 595 C CA . PRO A 1 89 ? -16.252 21.502 29.117 1.00 88.75 89 PRO A CA 1
ATOM 596 C C . PRO A 1 89 ? -16.020 19.996 28.939 1.00 88.75 89 PRO A C 1
ATOM 598 O O . PRO A 1 89 ? -16.591 19.189 29.668 1.00 88.75 89 PRO A O 1
ATOM 601 N N . ASP A 1 90 ? -15.164 19.624 27.995 1.00 91.56 90 ASP A N 1
ATOM 602 C CA . ASP A 1 90 ? -14.945 18.241 27.588 1.00 91.56 90 ASP A CA 1
ATOM 603 C C . ASP A 1 90 ? -13.700 17.616 28.227 1.00 91.56 90 ASP A C 1
ATOM 605 O O . ASP A 1 90 ? -13.449 16.440 28.015 1.00 91.56 90 ASP A O 1
ATOM 609 N N . ASP A 1 91 ? -12.947 18.367 29.035 1.00 93.44 91 ASP A N 1
ATOM 610 C CA . ASP A 1 91 ? -11.715 17.905 29.676 1.00 93.44 91 ASP A CA 1
ATOM 611 C C . ASP A 1 91 ? -11.970 17.321 31.076 1.00 93.44 91 ASP A C 1
ATOM 613 O O . ASP A 1 91 ? -12.975 17.623 31.730 1.00 93.44 91 ASP A O 1
ATOM 617 N N . VAL A 1 92 ? -11.026 16.526 31.589 1.00 93.12 92 VAL A N 1
ATOM 618 C CA . VAL A 1 92 ? -11.031 16.125 33.003 1.00 93.12 92 VAL A CA 1
ATOM 619 C C . VAL A 1 92 ? -10.374 17.226 33.821 1.00 93.12 92 VAL A C 1
ATOM 621 O O . VAL A 1 92 ? -9.215 17.589 33.615 1.00 93.12 92 VAL A O 1
ATOM 624 N N . TRP A 1 93 ? -11.094 17.720 34.814 1.00 94.38 93 TRP A N 1
ATOM 625 C CA . TRP A 1 93 ? -10.637 18.738 35.750 1.00 94.38 93 TRP A CA 1
ATOM 626 C C . TRP A 1 93 ? -10.328 18.121 37.106 1.00 94.38 93 TRP A C 1
ATOM 628 O O . TRP A 1 93 ? -10.942 17.134 37.509 1.00 94.38 93 TRP A O 1
ATOM 638 N N . ALA A 1 94 ? -9.400 18.728 37.838 1.00 93.12 94 ALA A N 1
ATOM 639 C CA . ALA A 1 94 ? -9.140 18.402 39.235 1.00 93.12 94 ALA A CA 1
ATOM 640 C C . ALA A 1 94 ? -8.988 19.675 40.066 1.00 93.12 94 ALA A C 1
ATOM 642 O O . ALA A 1 94 ? -8.615 20.732 39.544 1.00 93.12 94 ALA A O 1
ATOM 643 N N . CYS A 1 95 ? -9.255 19.554 41.365 1.00 91.88 95 CYS A N 1
ATOM 644 C CA . CYS A 1 95 ? -9.062 20.632 42.323 1.00 91.88 95 CYS A CA 1
ATOM 645 C C . CYS A 1 95 ? -8.000 20.251 43.351 1.00 91.88 95 CYS A C 1
ATOM 647 O O . CYS A 1 95 ? -8.127 19.251 44.058 1.00 91.88 95 CYS A O 1
ATOM 649 N N . ALA A 1 96 ? -6.959 21.072 43.463 1.00 89.62 96 ALA A N 1
ATOM 650 C CA . ALA A 1 96 ? -5.923 20.924 44.476 1.00 89.62 96 ALA A CA 1
ATOM 651 C C . ALA A 1 96 ? -5.728 22.255 45.200 1.00 89.62 96 ALA A C 1
ATOM 653 O O . ALA A 1 96 ? -5.587 23.300 44.572 1.00 89.62 96 ALA A O 1
ATOM 654 N N . GLU A 1 97 ? -5.750 22.222 46.535 1.00 87.94 97 GLU A N 1
ATOM 655 C CA . GLU A 1 97 ? -5.527 23.405 47.383 1.00 87.94 97 GLU A CA 1
ATOM 656 C C . GLU A 1 97 ? -6.454 24.602 47.057 1.00 87.94 97 GLU A C 1
ATOM 658 O O . GLU A 1 97 ? -6.083 25.763 47.220 1.00 87.94 97 GLU A O 1
ATOM 663 N N . GLY A 1 98 ? -7.685 24.327 46.607 1.00 86.06 98 GLY A N 1
ATOM 664 C CA . GLY A 1 98 ? -8.675 25.348 46.236 1.00 86.06 98 GLY A CA 1
ATOM 665 C C . GLY A 1 98 ? -8.493 25.936 44.833 1.00 86.06 98 GLY A C 1
ATOM 666 O O . GLY A 1 98 ? -9.142 26.930 44.505 1.00 86.06 98 GLY A O 1
ATOM 667 N N . VAL A 1 99 ? -7.615 25.352 44.012 1.00 89.31 99 VAL A N 1
ATOM 668 C CA . VAL A 1 99 ? -7.362 25.768 42.630 1.00 89.31 99 VAL A CA 1
ATOM 669 C C . VAL A 1 99 ? -7.837 24.682 41.673 1.00 89.31 99 VAL A C 1
ATOM 671 O O . VAL A 1 99 ? -7.389 23.539 41.746 1.00 89.31 99 VAL A O 1
ATOM 674 N N . TRP A 1 100 ? -8.729 25.070 40.764 1.00 92.69 100 TRP A N 1
ATOM 675 C CA . TRP A 1 100 ? -9.202 24.233 39.667 1.00 92.69 100 TRP A CA 1
ATOM 676 C C . TRP A 1 100 ? -8.278 24.343 38.456 1.00 92.69 100 TRP A C 1
ATOM 678 O O . TRP A 1 100 ? -7.863 25.442 38.082 1.00 92.69 100 TRP A O 1
ATOM 688 N N . SER A 1 101 ? -7.988 23.208 37.828 1.00 93.50 10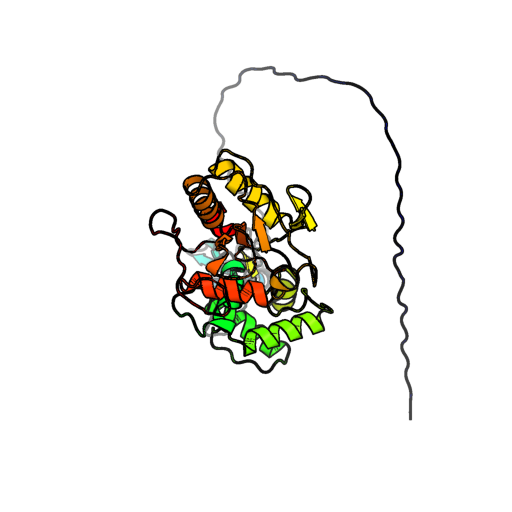1 SER A N 1
ATOM 689 C CA . SER A 1 101 ? -7.210 23.133 36.590 1.00 93.50 101 SER A CA 1
ATOM 690 C C . SER A 1 101 ? -7.625 21.935 35.746 1.00 93.50 101 SER A C 1
ATOM 692 O O . SER A 1 101 ? -8.019 20.904 36.298 1.00 93.50 101 SER A O 1
ATOM 694 N N . VAL A 1 102 ? -7.444 22.044 34.428 1.00 93.25 102 VAL A N 1
ATOM 695 C CA . VAL A 1 102 ? -7.491 20.897 33.513 1.00 93.25 102 VAL A CA 1
ATOM 696 C C . VAL A 1 102 ? -6.405 19.901 33.928 1.00 93.25 102 VAL A C 1
ATOM 698 O O . VAL A 1 102 ? -5.212 20.199 33.862 1.00 93.25 102 VAL A O 1
ATOM 701 N N . ALA A 1 103 ? -6.830 18.738 34.415 1.00 91.75 103 ALA A N 1
ATOM 702 C CA . ALA A 1 103 ? -5.959 17.643 34.827 1.00 91.75 103 ALA A CA 1
ATOM 703 C C . ALA A 1 103 ? -5.566 16.762 33.637 1.00 91.75 103 ALA A C 1
ATOM 705 O O . ALA A 1 103 ? -4.459 16.226 33.610 1.00 91.75 103 ALA A O 1
ATOM 706 N N . GLU A 1 104 ? -6.468 16.622 32.666 1.00 91.19 104 GLU A N 1
ATOM 707 C CA . GLU A 1 104 ? -6.259 15.867 31.436 1.00 91.19 104 GLU A CA 1
ATOM 708 C C . GLU A 1 104 ? -7.077 16.502 30.312 1.00 91.19 104 GLU A C 1
ATOM 710 O O . GLU A 1 104 ? -8.276 16.726 30.478 1.00 91.19 104 GLU A O 1
ATOM 715 N N . ALA A 1 105 ? -6.418 16.813 29.195 1.00 91.19 105 ALA A N 1
ATOM 716 C CA . ALA A 1 105 ? -7.099 17.295 28.001 1.00 91.19 105 ALA A CA 1
ATOM 717 C C . ALA A 1 105 ? -7.668 16.097 27.236 1.00 91.19 105 ALA A C 1
ATOM 719 O O . ALA A 1 105 ? -6.915 15.184 26.890 1.00 91.19 105 ALA A O 1
ATOM 720 N N . CYS A 1 106 ? -8.966 16.113 26.960 1.00 89.06 106 CYS A N 1
ATOM 721 C CA . CYS A 1 106 ? -9.681 15.020 26.323 1.00 89.06 106 CYS A CA 1
ATOM 722 C C . CYS A 1 106 ? -10.152 15.451 24.928 1.00 89.06 106 CYS A C 1
ATOM 724 O O . CYS A 1 106 ? -11.277 15.928 24.773 1.00 89.06 106 CYS A O 1
ATOM 726 N N . PRO A 1 107 ? -9.315 15.295 23.885 1.00 83.00 107 PRO A N 1
ATOM 727 C CA . PRO A 1 107 ? -9.666 15.733 22.532 1.00 83.00 107 PRO A CA 1
ATOM 728 C C . PRO A 1 107 ? -10.915 15.034 21.975 1.00 83.00 107 PRO A C 1
ATOM 730 O O . PRO A 1 107 ? -11.613 15.618 21.151 1.00 83.00 107 PRO A O 1
ATOM 733 N N . ASP A 1 108 ? -11.203 13.822 22.456 1.00 82.44 108 ASP A N 1
ATOM 734 C CA . ASP A 1 108 ? -12.354 13.003 22.062 1.00 82.44 108 ASP A CA 1
ATOM 735 C C . ASP A 1 108 ? -13.518 13.077 23.074 1.00 82.44 108 ASP A C 1
ATOM 737 O O . ASP A 1 108 ? -14.485 12.320 22.987 1.00 82.44 108 ASP A O 1
ATOM 741 N N . GLY A 1 109 ? -13.443 14.011 24.027 1.00 87.19 109 GLY A N 1
ATOM 742 C CA . GLY A 1 109 ? -14.434 14.204 25.080 1.00 87.19 109 GLY A CA 1
ATOM 743 C C . GLY A 1 109 ? -14.125 13.455 26.373 1.00 87.19 109 GLY A C 1
ATOM 744 O O . GLY A 1 109 ? -13.287 12.557 26.419 1.00 87.19 109 GLY A O 1
ATOM 745 N N . CYS A 1 110 ? -14.817 13.830 27.445 1.00 90.44 110 CYS A N 1
ATOM 746 C CA . CYS A 1 110 ? -14.729 13.176 28.746 1.00 90.44 110 CYS A CA 1
ATOM 747 C C . CYS A 1 110 ? -15.989 12.344 28.997 1.00 90.44 110 CYS A C 1
ATOM 749 O O . CYS A 1 110 ? -17.114 12.827 28.840 1.00 90.44 110 CYS A O 1
ATOM 751 N N . GLU A 1 111 ? -15.799 11.089 29.389 1.00 90.25 111 GLU A N 1
ATOM 752 C CA . GLU A 1 111 ? -16.870 10.167 29.737 1.00 90.25 111 GLU A CA 1
ATOM 753 C C . GLU A 1 111 ? -17.070 10.076 31.249 1.00 90.25 111 GLU A C 1
ATOM 755 O O . GLU A 1 111 ? -16.134 10.073 32.053 1.00 90.25 111 GLU A O 1
ATOM 760 N N . LEU A 1 112 ? -18.344 10.002 31.635 1.00 86.56 112 LEU A N 1
ATOM 761 C CA . LEU A 1 112 ? -18.744 9.905 33.027 1.00 86.56 112 LEU A CA 1
ATOM 762 C C . LEU A 1 112 ? -18.511 8.483 33.539 1.00 86.56 112 LEU A C 1
ATOM 764 O O . LEU A 1 112 ? -19.149 7.535 33.073 1.00 86.56 112 LEU A O 1
ATOM 768 N N . GLY A 1 113 ? -17.648 8.350 34.539 1.00 81.44 113 GLY A N 1
ATOM 769 C CA . GLY A 1 113 ? -17.395 7.077 35.200 1.00 81.44 113 GLY A CA 1
ATOM 770 C C . GLY A 1 113 ? -18.545 6.634 36.096 1.00 81.44 113 GLY A C 1
ATOM 771 O O . GLY A 1 113 ? -19.375 7.437 36.541 1.00 81.44 113 GLY A O 1
ATOM 772 N N . GLY A 1 114 ? -18.556 5.334 36.400 1.00 70.06 114 GLY A N 1
ATOM 773 C CA . GLY A 1 114 ? -19.345 4.780 37.495 1.00 70.06 114 GLY A CA 1
ATOM 774 C C . GLY A 1 114 ? -18.781 5.191 38.859 1.00 70.06 114 GLY A C 1
ATOM 775 O O . GLY A 1 114 ? -17.744 5.848 38.955 1.00 70.06 114 GLY A O 1
ATOM 776 N N . ASP A 1 115 ? -19.455 4.764 39.924 1.00 62.41 115 ASP A N 1
ATOM 777 C CA . ASP A 1 115 ? -19.074 5.030 41.319 1.00 62.41 115 ASP A CA 1
ATOM 778 C C . ASP A 1 115 ? -17.652 4.565 41.679 1.00 62.41 115 ASP A C 1
ATOM 780 O O . ASP A 1 115 ? -17.022 5.160 42.554 1.00 62.41 115 ASP A O 1
ATOM 784 N N . GLU A 1 116 ? -17.129 3.552 40.985 1.00 62.03 116 GLU A N 1
ATOM 785 C CA . GLU A 1 116 ? -15.786 3.007 41.218 1.00 62.03 116 GLU A CA 1
ATOM 786 C C . GLU A 1 116 ? -14.717 3.450 40.201 1.00 62.03 116 GLU A C 1
ATOM 788 O O . GLU A 1 116 ? -13.529 3.388 40.521 1.00 62.03 116 GLU A O 1
ATOM 793 N N . SER A 1 117 ? -15.093 3.883 38.990 1.00 66.38 117 SER A N 1
ATOM 794 C CA . SER A 1 117 ? -14.132 4.146 37.903 1.00 66.38 117 SER A CA 1
ATOM 795 C C . SER A 1 117 ? -13.732 5.612 37.733 1.00 66.38 117 SER A C 1
ATOM 797 O O . SER A 1 117 ? -12.653 5.863 37.201 1.00 66.38 117 SER A O 1
ATOM 799 N N . GLY A 1 118 ? -14.524 6.563 38.244 1.00 81.62 118 GLY A N 1
ATOM 800 C CA . GLY A 1 118 ? -14.250 7.997 38.099 1.00 81.62 118 GLY A CA 1
ATOM 801 C C . GLY A 1 118 ? -14.298 8.481 36.643 1.00 81.62 118 GLY A C 1
ATOM 802 O O . GLY A 1 118 ? -14.263 7.696 35.702 1.00 81.62 118 GLY A O 1
ATOM 803 N N . ASP A 1 119 ? -14.422 9.790 36.452 1.00 90.56 119 ASP A N 1
ATOM 804 C CA . ASP A 1 119 ? -14.494 10.377 35.111 1.00 90.56 119 ASP A CA 1
ATOM 805 C C . ASP A 1 119 ? -13.131 10.338 34.403 1.00 90.56 119 ASP A C 1
ATOM 807 O O . ASP A 1 119 ? -12.096 10.638 35.015 1.00 90.56 119 ASP A O 1
ATOM 811 N N . SER A 1 120 ? -13.134 10.010 33.111 1.00 89.12 120 SER A N 1
ATOM 812 C CA . SER A 1 120 ? -11.929 9.844 32.288 1.00 89.12 120 SER A CA 1
ATOM 813 C C . SER A 1 120 ? -12.118 10.388 30.877 1.00 89.12 120 SER A C 1
ATOM 815 O O . SER A 1 120 ? -13.242 10.578 30.421 1.00 89.12 120 SER A O 1
ATOM 817 N N . CYS A 1 121 ? -11.020 10.625 30.159 1.00 88.19 121 CYS A N 1
ATOM 818 C CA . CYS A 1 121 ? -11.110 10.898 28.730 1.00 88.19 121 CYS A CA 1
ATOM 819 C C . CYS A 1 121 ? -11.649 9.676 27.981 1.00 88.19 121 CYS A C 1
ATOM 821 O O . CYS A 1 121 ? -11.263 8.542 28.278 1.00 88.19 121 CYS A O 1
ATOM 823 N N . VAL A 1 122 ? -12.488 9.920 26.976 1.00 83.69 122 VAL A N 1
ATOM 824 C CA . VAL A 1 122 ? -12.850 8.918 25.977 1.00 83.69 122 VAL A CA 1
ATOM 825 C C . VAL A 1 122 ? -11.562 8.468 25.297 1.00 83.69 122 VAL A C 1
ATOM 827 O O . VAL A 1 122 ? -10.764 9.287 24.835 1.00 83.69 122 VAL A O 1
ATOM 830 N N . ALA A 1 123 ? -11.333 7.158 25.261 1.00 78.94 123 ALA A N 1
ATOM 831 C CA . ALA A 1 123 ? -10.205 6.612 24.527 1.00 78.94 123 ALA A CA 1
ATOM 832 C C . ALA A 1 123 ? -10.392 6.902 23.031 1.00 78.94 123 ALA A C 1
ATOM 834 O O . ALA A 1 123 ? -11.378 6.469 22.434 1.00 78.94 123 ALA A O 1
ATOM 835 N N . GLY A 1 124 ? -9.439 7.624 22.436 1.00 80.25 124 GLY A N 1
ATOM 836 C CA . GLY A 1 124 ? -9.438 7.884 21.001 1.00 80.25 124 GLY A CA 1
ATOM 837 C C . GLY A 1 124 ? -9.470 6.589 20.190 1.00 80.25 124 GLY A C 1
ATOM 838 O O . GLY A 1 124 ? -9.005 5.534 20.638 1.00 80.25 124 GLY A O 1
ATOM 839 N N . LEU A 1 125 ? -10.029 6.669 18.981 1.00 88.62 125 LEU A N 1
ATOM 840 C CA . LEU A 1 125 ? -10.138 5.506 18.107 1.00 88.62 125 LEU A CA 1
ATOM 841 C C . LEU A 1 125 ? -8.749 4.905 17.825 1.00 88.62 125 LEU A C 1
ATOM 843 O O . LEU A 1 125 ? -7.792 5.651 17.582 1.00 88.62 125 LEU A O 1
ATOM 847 N N . PRO A 1 126 ? -8.621 3.566 17.800 1.00 94.38 126 PRO A N 1
ATOM 848 C CA . PRO A 1 126 ? -7.358 2.916 17.483 1.00 94.38 126 PRO A CA 1
ATOM 849 C C . PRO A 1 126 ? -6.856 3.318 16.089 1.00 94.38 126 PRO A C 1
ATOM 851 O O . PRO A 1 126 ? -7.626 3.720 15.216 1.00 94.38 126 PRO A O 1
ATOM 854 N N . VAL A 1 127 ? -5.543 3.219 15.883 1.00 94.38 127 VAL A N 1
ATOM 855 C CA . VAL A 1 127 ? -4.873 3.657 14.652 1.00 94.38 127 VAL A CA 1
ATOM 856 C C . VAL A 1 127 ? -4.532 2.455 13.774 1.00 94.38 127 VAL A C 1
ATOM 858 O O . VAL A 1 127 ? -3.930 1.488 14.236 1.00 94.38 127 VAL A O 1
ATOM 861 N N . VAL A 1 128 ? -4.859 2.547 12.487 1.00 97.75 128 VAL A N 1
ATOM 862 C CA . VAL A 1 128 ? -4.457 1.610 11.433 1.00 97.75 128 VAL A CA 1
ATOM 863 C C . VAL A 1 128 ? -3.394 2.264 10.550 1.00 97.75 128 VAL A C 1
ATOM 865 O O . VAL A 1 128 ? -3.668 3.236 9.844 1.00 97.75 128 VAL A O 1
ATOM 868 N N . GLU A 1 129 ? -2.180 1.711 10.554 1.00 96.12 129 GLU A N 1
ATOM 869 C CA . GLU A 1 129 ? -1.136 2.050 9.579 1.00 96.12 129 GLU A CA 1
ATOM 870 C C . GLU A 1 129 ? -1.429 1.320 8.262 1.00 96.12 129 GLU A C 1
ATOM 872 O O . GLU A 1 129 ? -1.277 0.099 8.150 1.00 96.12 129 GLU A O 1
ATOM 877 N N . MET A 1 130 ? -1.934 2.061 7.272 1.00 97.88 130 MET A N 1
ATOM 878 C CA . MET A 1 130 ? -2.468 1.470 6.043 1.00 97.88 130 MET A CA 1
ATOM 879 C C . MET A 1 130 ? -1.404 0.721 5.238 1.00 97.88 130 MET A C 1
ATOM 881 O O . MET A 1 130 ? -1.715 -0.288 4.608 1.00 97.88 130 MET A O 1
ATOM 885 N N . ASP A 1 131 ? -0.170 1.205 5.218 1.00 97.31 131 ASP A N 1
ATOM 886 C CA . ASP A 1 131 ? 0.896 0.601 4.432 1.00 97.31 131 ASP A CA 1
ATOM 887 C C . ASP A 1 131 ? 1.264 -0.800 4.930 1.00 97.31 131 ASP A C 1
ATOM 889 O O . ASP A 1 131 ? 1.274 -1.734 4.126 1.00 97.31 131 ASP A O 1
ATOM 893 N N . TRP A 1 132 ? 1.438 -0.992 6.238 1.00 97.38 132 TRP A N 1
ATOM 894 C CA . TRP A 1 132 ? 1.629 -2.320 6.830 1.00 97.38 132 TRP A CA 1
ATOM 895 C C . TRP A 1 132 ? 0.450 -3.256 6.574 1.00 97.38 132 TRP A C 1
ATOM 897 O O . TRP A 1 132 ? 0.649 -4.397 6.157 1.00 97.38 132 TRP A O 1
ATOM 907 N N . LEU A 1 133 ? -0.781 -2.765 6.731 1.00 98.56 133 LEU A N 1
ATOM 908 C CA . LEU A 1 133 ? -1.985 -3.540 6.425 1.00 98.56 133 LEU A CA 1
ATOM 909 C C . LEU A 1 133 ? -2.013 -4.000 4.954 1.00 98.56 133 LEU A C 1
ATOM 911 O O . LEU A 1 133 ? -2.348 -5.148 4.654 1.00 98.56 133 LEU A O 1
ATOM 915 N N . VAL A 1 134 ? -1.650 -3.120 4.020 1.00 98.62 134 VAL A N 1
ATOM 916 C CA . VAL A 1 134 ? -1.573 -3.456 2.592 1.00 98.62 134 VAL A CA 1
ATOM 917 C C . VAL A 1 134 ? -0.456 -4.463 2.324 1.00 98.62 134 VAL A C 1
ATOM 919 O O . VAL A 1 134 ? -0.647 -5.364 1.506 1.00 98.62 134 VAL A O 1
ATOM 922 N N . LEU A 1 135 ? 0.687 -4.364 3.004 1.00 98.50 135 LEU A N 1
ATOM 923 C CA . LEU A 1 135 ? 1.761 -5.353 2.885 1.00 98.50 135 LEU A CA 1
ATOM 924 C C . LEU A 1 135 ? 1.311 -6.737 3.364 1.00 98.50 135 LEU A C 1
ATOM 926 O O . LEU A 1 135 ? 1.537 -7.708 2.637 1.00 98.50 135 LEU A O 1
ATOM 930 N N . GLN A 1 136 ? 0.613 -6.827 4.501 1.00 98.50 136 GLN A N 1
ATOM 931 C CA . GLN A 1 136 ? -0.003 -8.077 4.969 1.00 98.50 136 GLN A CA 1
ATOM 932 C C . GLN A 1 136 ? -0.932 -8.654 3.887 1.00 98.50 136 GLN A C 1
ATOM 934 O O . GLN A 1 136 ? -0.740 -9.781 3.422 1.00 98.50 136 GLN A O 1
ATOM 939 N N . ALA A 1 137 ? -1.847 -7.838 3.348 1.00 98.38 137 ALA A N 1
ATOM 940 C CA . ALA A 1 137 ? -2.759 -8.245 2.274 1.00 98.38 137 ALA A CA 1
ATOM 941 C C . ALA A 1 137 ? -2.044 -8.676 0.975 1.00 98.38 137 ALA A C 1
ATOM 943 O O . ALA A 1 137 ? -2.533 -9.530 0.219 1.00 98.38 137 ALA A O 1
ATOM 944 N N . GLN A 1 138 ? -0.867 -8.117 0.688 1.00 98.38 138 GLN A N 1
ATOM 945 C CA . GLN A 1 138 ? -0.069 -8.501 -0.474 1.00 98.38 138 GLN A CA 1
ATOM 946 C C . GLN A 1 138 ? 0.682 -9.817 -0.263 1.00 98.38 138 GLN A C 1
ATOM 948 O O . GLN A 1 138 ? 0.796 -10.596 -1.210 1.00 98.38 138 GLN A O 1
ATOM 953 N N . VAL A 1 139 ? 1.158 -10.102 0.947 1.00 98.50 139 VAL A N 1
ATOM 954 C CA . VAL A 1 139 ? 2.057 -11.231 1.218 1.00 98.50 139 VAL A CA 1
ATOM 955 C C . VAL A 1 139 ? 1.307 -12.462 1.724 1.00 98.50 139 VAL A C 1
ATOM 957 O O . VAL A 1 139 ? 1.426 -13.557 1.157 1.00 98.50 139 VAL A O 1
ATOM 960 N N . GLU A 1 140 ? 0.514 -12.301 2.772 1.00 98.25 140 GLU A N 1
ATOM 961 C CA . GLU A 1 140 ? 0.039 -13.401 3.609 1.00 98.25 140 GLU A CA 1
ATOM 962 C C . GLU A 1 140 ? -0.978 -14.332 2.941 1.00 98.25 140 GLU A C 1
ATOM 964 O O . GLU A 1 140 ? -0.830 -15.551 3.088 1.00 98.25 140 GLU A O 1
ATOM 969 N N . PRO A 1 141 ? -1.921 -13.863 2.091 1.00 97.56 141 PRO A N 1
ATOM 970 C CA . PRO A 1 141 ? -2.825 -14.788 1.408 1.00 97.56 141 PRO A CA 1
ATOM 971 C C . PRO A 1 141 ? -2.093 -15.751 0.460 1.00 97.56 141 PRO A C 1
ATOM 973 O O . PRO A 1 141 ? -2.653 -16.767 0.061 1.00 97.56 141 PRO A O 1
ATOM 976 N N . PHE A 1 142 ? -0.851 -15.435 0.060 1.00 96.88 142 PHE A N 1
ATOM 977 C CA . PHE A 1 142 ? -0.040 -16.304 -0.799 1.00 96.88 142 PHE A CA 1
ATOM 978 C C . PHE A 1 142 ? 1.047 -17.084 -0.050 1.00 96.88 142 PHE A C 1
ATOM 980 O O . PHE A 1 142 ? 1.448 -18.161 -0.501 1.00 96.88 142 PHE A O 1
ATOM 987 N N . ARG A 1 143 ? 1.574 -16.541 1.053 1.00 96.44 143 ARG A N 1
ATOM 988 C CA . ARG A 1 143 ? 2.698 -17.131 1.799 1.00 96.44 143 ARG A CA 1
ATOM 989 C C . ARG A 1 143 ? 2.327 -17.778 3.119 1.00 96.44 143 ARG A C 1
ATOM 991 O O . ARG A 1 143 ? 3.180 -18.448 3.697 1.00 96.44 143 ARG A O 1
ATOM 998 N N . GLY A 1 144 ? 1.070 -17.663 3.527 1.00 96.19 144 GLY A N 1
ATOM 999 C CA . GLY A 1 144 ? 0.678 -17.961 4.893 1.00 96.19 144 GLY A CA 1
ATOM 1000 C C . GLY A 1 144 ? 1.113 -16.846 5.836 1.00 96.19 144 GLY A C 1
ATOM 1001 O O . GLY A 1 144 ? 1.786 -15.903 5.414 1.00 96.19 144 GLY A O 1
ATOM 1002 N N . ASP A 1 145 ? 0.721 -16.999 7.094 1.00 92.31 145 ASP A N 1
ATOM 1003 C CA . ASP A 1 145 ? 1.076 -16.120 8.209 1.00 92.31 145 ASP A CA 1
ATOM 1004 C C . ASP A 1 145 ? 2.574 -15.769 8.191 1.00 92.31 145 ASP A C 1
ATOM 1006 O O . ASP A 1 145 ? 3.434 -16.655 8.049 1.00 92.31 145 ASP A O 1
ATOM 1010 N N . GLN A 1 146 ? 2.877 -14.471 8.257 1.00 93.81 146 GLN A N 1
ATOM 1011 C CA . GLN A 1 146 ? 4.233 -13.937 8.338 1.00 93.81 146 GLN A CA 1
ATOM 1012 C C . GLN A 1 146 ? 4.433 -13.195 9.669 1.00 93.81 146 GLN A C 1
ATOM 1014 O O . GLN A 1 146 ? 4.453 -11.969 9.671 1.00 93.81 146 GLN A O 1
ATOM 1019 N N . PRO A 1 147 ? 4.766 -13.887 10.776 1.00 87.12 147 PRO A N 1
ATOM 1020 C CA . PRO A 1 147 ? 4.892 -13.259 12.101 1.00 87.12 147 PRO A CA 1
ATOM 1021 C C . PRO A 1 147 ? 5.979 -12.176 12.220 1.00 87.12 147 PRO A C 1
ATOM 1023 O O . PRO A 1 147 ? 6.121 -11.520 13.249 1.00 87.12 147 PRO A O 1
ATOM 1026 N N . THR A 1 148 ? 6.842 -12.047 11.208 1.00 88.31 148 THR A N 1
ATOM 1027 C CA . THR A 1 148 ? 7.880 -11.011 11.131 1.00 88.31 148 THR A CA 1
ATOM 1028 C C . THR A 1 148 ? 7.466 -9.798 10.303 1.00 88.31 148 THR A C 1
ATOM 1030 O O . THR A 1 148 ? 8.246 -8.849 10.220 1.00 88.31 148 THR A O 1
ATOM 1033 N N . LEU A 1 149 ? 6.310 -9.837 9.638 1.00 92.56 149 LEU A N 1
ATOM 1034 C CA . LEU A 1 149 ? 5.727 -8.716 8.914 1.00 92.56 149 LEU A CA 1
ATOM 1035 C C . LEU A 1 149 ? 4.810 -7.957 9.887 1.00 92.56 149 LEU A C 1
ATOM 1037 O O . LEU A 1 149 ? 3.831 -8.524 10.349 1.00 92.56 149 LEU A O 1
ATOM 1041 N N . PRO A 1 150 ? 5.127 -6.705 10.258 1.00 94.06 150 PRO A N 1
ATOM 1042 C CA . PRO A 1 150 ? 4.248 -5.919 11.115 1.00 94.06 150 PRO A CA 1
ATOM 1043 C C . PRO A 1 150 ? 2.874 -5.702 10.476 1.00 94.06 150 PRO A C 1
ATOM 1045 O O . PRO A 1 150 ? 2.766 -5.537 9.261 1.00 94.06 150 PRO A O 1
ATOM 1048 N N . GLY A 1 151 ? 1.842 -5.624 11.314 1.00 93.94 151 GLY A N 1
ATOM 1049 C CA . GLY A 1 151 ? 0.491 -5.274 10.879 1.00 93.94 151 GLY A CA 1
ATOM 1050 C C . GLY A 1 151 ? -0.624 -6.011 11.612 1.00 93.94 151 GLY A C 1
ATOM 1051 O O . GLY A 1 151 ? -1.763 -5.576 11.499 1.00 93.94 151 GLY A O 1
ATOM 1052 N N . ASP A 1 152 ? -0.324 -7.056 12.388 1.00 95.69 152 ASP A N 1
ATOM 1053 C CA . ASP A 1 152 ? -1.329 -7.953 12.988 1.00 95.69 152 ASP A CA 1
ATOM 1054 C C . ASP A 1 152 ? -2.431 -7.207 13.751 1.00 95.69 152 ASP A C 1
ATOM 1056 O O . ASP A 1 152 ? -3.611 -7.448 13.522 1.00 95.69 152 ASP A O 1
ATOM 1060 N N . ALA A 1 153 ? -2.076 -6.212 14.571 1.00 95.44 153 ALA A N 1
ATOM 1061 C CA . ALA A 1 153 ? -3.059 -5.405 15.301 1.00 95.44 153 ALA A CA 1
ATOM 1062 C C . ALA A 1 153 ? -4.008 -4.624 14.367 1.00 95.44 153 ALA A C 1
ATOM 1064 O O . ALA A 1 153 ? -5.202 -4.509 14.635 1.00 95.44 153 ALA A O 1
ATOM 1065 N N . ALA A 1 154 ? -3.504 -4.109 13.241 1.00 97.31 154 ALA A N 1
ATOM 1066 C CA . ALA A 1 154 ? -4.343 -3.462 12.234 1.00 97.31 154 ALA A CA 1
ATOM 1067 C C . ALA A 1 154 ? -5.233 -4.477 11.500 1.00 97.31 154 ALA A C 1
ATOM 1069 O O . ALA A 1 154 ? -6.373 -4.164 11.152 1.00 97.31 154 ALA A O 1
ATOM 1070 N N . VAL A 1 155 ? -4.734 -5.697 11.283 1.00 98.56 155 VAL A N 1
ATOM 1071 C CA . VAL A 1 155 ? -5.516 -6.791 10.701 1.00 98.56 155 VAL A CA 1
ATOM 1072 C C . VAL A 1 155 ? -6.648 -7.207 11.642 1.00 98.56 155 VAL A C 1
ATOM 1074 O O . VAL A 1 155 ? -7.776 -7.335 11.174 1.00 98.56 155 VAL A O 1
ATOM 1077 N N . GLU A 1 156 ? -6.401 -7.329 12.950 1.00 98.44 156 GLU A N 1
ATOM 1078 C CA . GLU A 1 156 ? -7.438 -7.626 13.951 1.00 98.44 156 GLU A CA 1
ATOM 1079 C C . GLU A 1 156 ? -8.557 -6.576 13.932 1.00 98.44 156 GLU A C 1
ATOM 1081 O O . GLU A 1 156 ? -9.736 -6.934 13.913 1.00 98.44 156 GLU A O 1
ATOM 1086 N N . LEU A 1 157 ? -8.211 -5.283 13.859 1.00 98.56 157 LEU A N 1
ATOM 1087 C CA . LEU A 1 157 ? -9.192 -4.194 13.747 1.00 98.56 157 LEU A CA 1
ATOM 1088 C C . LEU A 1 157 ? -10.042 -4.312 12.474 1.00 98.56 157 LEU A C 1
ATOM 1090 O O . LEU A 1 157 ? -11.261 -4.146 12.518 1.00 98.56 157 LEU A O 1
ATOM 1094 N N . VAL A 1 158 ? -9.419 -4.634 11.338 1.00 98.75 158 VAL A N 1
ATOM 1095 C CA . VAL A 1 158 ? -10.123 -4.832 10.061 1.00 98.75 158 VAL A CA 1
ATOM 1096 C C . VAL A 1 158 ? -11.004 -6.078 10.092 1.00 98.75 158 VAL A C 1
ATOM 1098 O O . VAL A 1 158 ? -12.132 -6.033 9.607 1.00 98.75 158 VAL A O 1
ATOM 1101 N N . GLN A 1 159 ? -10.530 -7.184 10.661 1.00 98.81 159 GLN A N 1
ATOM 1102 C CA . GLN A 1 159 ? -11.304 -8.418 10.803 1.00 98.81 159 GLN A CA 1
ATOM 1103 C C . GLN A 1 159 ? -12.507 -8.215 11.728 1.00 98.81 159 GLN A C 1
ATOM 1105 O O . GLN A 1 159 ? -13.605 -8.652 11.388 1.00 98.81 159 GLN A O 1
ATOM 1110 N N . ALA A 1 160 ? -12.331 -7.513 12.851 1.00 98.69 160 ALA A N 1
ATOM 1111 C CA . ALA A 1 160 ? -13.425 -7.150 13.746 1.00 98.69 160 ALA A CA 1
ATOM 1112 C C . ALA A 1 160 ? -14.458 -6.269 13.028 1.00 98.69 160 ALA A C 1
ATOM 1114 O O . ALA A 1 160 ? -15.648 -6.575 13.053 1.00 98.69 160 ALA A O 1
ATOM 1115 N N . ALA A 1 161 ? -14.008 -5.253 12.288 1.00 98.56 161 ALA A N 1
ATOM 1116 C CA . ALA A 1 161 ? -14.901 -4.402 11.508 1.00 98.56 161 ALA A CA 1
ATOM 1117 C C . ALA A 1 161 ? -15.652 -5.182 10.411 1.00 98.56 161 ALA A C 1
ATOM 1119 O O . ALA A 1 161 ? -16.846 -4.979 10.217 1.00 98.56 161 ALA A O 1
ATOM 1120 N N . LEU A 1 162 ? -14.997 -6.124 9.721 1.00 98.75 162 LEU A N 1
ATOM 1121 C CA . LEU A 1 162 ? -15.667 -7.023 8.772 1.00 98.75 162 LEU A CA 1
ATOM 1122 C C . LEU A 1 162 ? -16.703 -7.920 9.472 1.00 98.75 162 LEU A C 1
ATOM 1124 O O . LEU A 1 162 ? -17.786 -8.145 8.930 1.00 98.75 162 LEU A O 1
ATOM 1128 N N . ALA A 1 163 ? -16.399 -8.430 10.666 1.00 98.44 163 ALA A N 1
ATOM 1129 C CA . ALA A 1 163 ? -17.350 -9.214 11.449 1.00 98.44 163 ALA A CA 1
ATOM 1130 C C . ALA A 1 163 ? -18.586 -8.384 11.841 1.00 98.44 163 ALA A C 1
ATOM 1132 O O . ALA A 1 163 ? -19.708 -8.886 11.737 1.00 98.44 163 ALA A O 1
ATOM 1133 N N . ASP A 1 164 ? -18.400 -7.110 12.194 1.00 97.69 164 ASP A N 1
ATOM 1134 C CA . ASP A 1 164 ? -19.485 -6.166 12.495 1.00 97.69 164 ASP A CA 1
ATOM 1135 C C . ASP A 1 164 ? -20.353 -5.845 11.264 1.00 97.69 164 ASP A C 1
ATOM 1137 O O . ASP A 1 164 ? -21.568 -5.688 11.392 1.00 97.69 164 ASP A O 1
ATOM 1141 N N . GLU A 1 165 ? -19.773 -5.841 10.058 1.00 97.81 165 GLU A N 1
ATOM 1142 C CA . GLU A 1 165 ? -20.511 -5.788 8.778 1.00 97.81 165 GLU A CA 1
ATOM 1143 C C . GLU A 1 165 ? -21.229 -7.114 8.431 1.00 97.81 165 GLU A C 1
ATOM 1145 O O . GLU A 1 165 ? -21.865 -7.253 7.381 1.00 97.81 165 GLU A O 1
ATOM 1150 N N . GLY A 1 166 ? -21.149 -8.118 9.309 1.00 97.75 166 GLY A N 1
ATOM 1151 C CA . GLY A 1 166 ? -21.841 -9.399 9.179 1.00 97.75 166 GLY A CA 1
ATOM 1152 C C . GLY A 1 166 ? -21.095 -10.449 8.354 1.00 97.75 166 GLY A C 1
ATOM 1153 O O . GLY A 1 166 ? -21.689 -11.468 7.982 1.00 97.75 166 GLY A O 1
ATOM 1154 N N . PHE A 1 167 ? -19.811 -10.243 8.058 1.00 98.31 167 PHE A N 1
ATOM 1155 C CA . PHE A 1 167 ? -18.988 -11.250 7.393 1.00 98.31 167 PHE A CA 1
ATOM 1156 C C . PHE A 1 167 ? -18.509 -12.319 8.380 1.00 98.31 167 PHE A C 1
ATOM 1158 O O . PHE A 1 167 ? -18.020 -12.028 9.464 1.00 98.31 167 PHE A O 1
ATOM 1165 N N . ALA A 1 168 ? -18.588 -13.589 7.979 1.00 97.56 168 ALA A N 1
ATOM 1166 C CA . ALA A 1 168 ? -17.936 -14.667 8.717 1.00 97.56 168 ALA A CA 1
ATOM 1167 C C . ALA A 1 168 ? -16.428 -14.635 8.424 1.00 97.56 168 ALA A C 1
ATOM 1169 O O . ALA A 1 168 ? -16.020 -15.001 7.316 1.00 97.56 168 ALA A O 1
ATOM 1170 N N . VAL A 1 169 ? -15.648 -14.160 9.395 1.00 97.62 169 VAL A N 1
ATOM 1171 C CA . VAL A 1 169 ? -14.186 -14.036 9.356 1.00 97.62 169 VAL A CA 1
ATOM 1172 C C . VAL A 1 169 ? -13.614 -14.308 10.750 1.00 97.62 169 VAL A C 1
ATOM 1174 O O . VAL A 1 169 ? -14.238 -13.964 11.757 1.00 97.62 169 VAL A O 1
ATOM 1177 N N . SER A 1 170 ? -12.448 -14.944 10.825 1.00 97.12 170 SER A N 1
ATOM 1178 C CA . SER A 1 170 ? -11.689 -15.046 12.074 1.00 97.12 170 SER A CA 1
ATOM 1179 C C . SER A 1 170 ? -11.007 -13.718 12.408 1.00 97.12 170 SER A C 1
ATOM 1181 O O . SER A 1 170 ? -10.517 -13.037 11.516 1.00 97.12 170 SER A O 1
ATOM 1183 N N . VAL A 1 171 ? -10.986 -13.357 13.694 1.00 98.12 171 VAL A N 1
ATOM 1184 C CA . VAL A 1 171 ? -10.199 -12.230 14.218 1.00 98.12 171 VAL A CA 1
ATOM 1185 C C . VAL A 1 171 ? -8.954 -12.821 14.869 1.00 98.12 171 VAL A C 1
ATOM 1187 O O . VAL A 1 171 ? -9.011 -13.290 16.006 1.00 98.12 171 VAL A O 1
ATOM 1190 N N . ASP A 1 172 ? -7.879 -12.917 14.098 1.00 96.62 172 ASP A N 1
ATOM 1191 C CA . ASP A 1 172 ? -6.638 -13.611 14.465 1.00 96.62 172 ASP A CA 1
ATOM 1192 C C . ASP A 1 172 ? -5.363 -12.834 14.101 1.00 96.62 172 ASP A C 1
ATOM 1194 O O . ASP A 1 172 ? -4.265 -13.334 14.337 1.00 96.62 172 ASP A O 1
ATOM 1198 N N . GLY A 1 173 ? -5.501 -11.636 13.524 1.00 96.62 173 GLY A N 1
ATOM 1199 C CA . GLY A 1 173 ? -4.382 -10.792 13.108 1.00 96.62 173 GLY A CA 1
ATOM 1200 C C . GLY A 1 173 ? -3.695 -11.247 11.824 1.00 96.62 173 GLY A C 1
ATOM 1201 O O . GLY A 1 173 ? -2.811 -10.551 11.333 1.00 96.62 173 GLY A O 1
ATOM 1202 N N . TRP A 1 174 ? -4.131 -12.356 11.226 1.00 97.56 174 TRP A N 1
ATOM 1203 C CA . TRP A 1 174 ? -3.570 -12.881 9.990 1.00 97.56 174 TRP A CA 1
ATOM 1204 C C . TRP A 1 174 ? -4.414 -12.459 8.783 1.00 97.56 174 TRP A C 1
ATOM 1206 O O . TRP A 1 174 ? -5.582 -12.835 8.622 1.00 97.56 174 TRP A O 1
ATOM 1216 N N . PHE A 1 175 ? -3.821 -11.722 7.842 1.00 98.25 175 PHE A N 1
ATOM 1217 C CA . PHE A 1 175 ? -4.477 -11.353 6.589 1.00 98.25 175 PHE A CA 1
ATOM 1218 C C . PHE A 1 175 ? -4.421 -12.533 5.606 1.00 98.25 175 PHE A C 1
ATOM 1220 O O . PHE A 1 175 ? -3.859 -12.466 4.517 1.00 98.25 175 PHE A O 1
ATOM 1227 N N . GLY A 1 176 ? -5.002 -13.667 5.991 1.00 97.50 176 GLY A N 1
ATOM 1228 C CA . GLY A 1 176 ? -5.083 -14.861 5.160 1.00 97.50 176 GLY A CA 1
ATOM 1229 C C . GLY A 1 176 ? -6.042 -14.716 3.973 1.00 97.50 176 GLY A C 1
ATOM 1230 O O . GLY A 1 176 ? -6.658 -13.676 3.731 1.00 97.50 176 GLY A O 1
ATOM 1231 N N . ASN A 1 177 ? -6.211 -15.812 3.224 1.00 97.19 177 ASN A N 1
ATOM 1232 C CA . ASN A 1 177 ? -7.137 -15.844 2.086 1.00 97.19 177 ASN A CA 1
ATOM 1233 C C . ASN A 1 177 ? -8.588 -15.553 2.503 1.00 97.19 177 ASN A C 1
ATOM 1235 O O . ASN A 1 177 ? -9.320 -14.933 1.743 1.00 97.19 177 ASN A O 1
ATOM 1239 N N . GLU A 1 178 ? -8.998 -15.965 3.708 1.00 98.00 178 GLU A N 1
ATOM 1240 C CA . GLU A 1 178 ? -10.331 -15.655 4.234 1.00 98.00 178 GLU A CA 1
ATOM 1241 C C . GLU A 1 178 ? -10.530 -14.145 4.413 1.00 98.00 178 GLU A C 1
ATOM 1243 O O . GLU A 1 178 ? -11.476 -13.595 3.853 1.00 98.00 178 GLU A O 1
ATOM 1248 N N . THR A 1 179 ? -9.618 -13.463 5.114 1.00 98.62 179 THR A N 1
ATOM 1249 C CA . THR A 1 179 ? -9.661 -12.004 5.298 1.00 98.62 179 THR A CA 1
ATOM 1250 C C . THR A 1 179 ? -9.675 -11.277 3.951 1.00 98.62 179 THR A C 1
ATOM 1252 O O . THR A 1 179 ? -10.506 -10.395 3.743 1.00 98.62 179 THR A O 1
ATOM 1255 N N . ALA A 1 180 ? -8.834 -11.694 2.997 1.00 98.19 180 ALA A N 1
ATOM 1256 C CA . ALA A 1 180 ? -8.799 -11.114 1.653 1.00 98.19 180 ALA A CA 1
ATOM 1257 C C . ALA A 1 180 ? -10.122 -11.291 0.888 1.00 98.19 180 ALA A C 1
ATOM 1259 O O . ALA A 1 180 ? -10.623 -10.336 0.290 1.00 98.19 180 ALA A O 1
ATOM 1260 N N . ASP A 1 181 ? -10.723 -12.483 0.937 1.00 98.12 181 ASP A N 1
ATOM 1261 C CA . ASP A 1 181 ? -12.008 -12.759 0.289 1.00 98.12 181 ASP A CA 1
ATOM 1262 C C . ASP A 1 181 ? -13.141 -11.929 0.916 1.00 98.12 181 ASP A C 1
ATOM 1264 O O . ASP A 1 181 ? -13.956 -11.347 0.196 1.00 98.12 181 ASP A O 1
ATOM 1268 N N . ARG A 1 182 ? -13.181 -11.816 2.252 1.00 98.62 182 ARG A N 1
ATOM 1269 C CA . ARG A 1 182 ? -14.191 -11.008 2.961 1.00 98.62 182 ARG A CA 1
ATOM 1270 C C . ARG A 1 182 ? -14.017 -9.523 2.720 1.00 98.62 182 ARG A C 1
ATOM 1272 O O . ARG A 1 182 ? -15.005 -8.830 2.498 1.00 98.62 182 ARG A O 1
ATOM 1279 N N . TYR A 1 183 ? -12.781 -9.048 2.659 1.00 98.69 183 TYR A N 1
ATOM 1280 C CA . TYR A 1 183 ? -12.514 -7.670 2.285 1.00 98.69 183 TYR A CA 1
ATOM 1281 C C . TYR A 1 183 ? -12.934 -7.389 0.832 1.00 98.69 183 TYR A C 1
ATOM 1283 O O . TYR A 1 183 ? -13.513 -6.342 0.540 1.00 98.69 183 TYR A O 1
ATOM 1291 N N . ALA A 1 184 ? -12.728 -8.337 -0.088 1.00 98.31 184 ALA A N 1
ATOM 1292 C CA . ALA A 1 184 ? -13.224 -8.216 -1.459 1.00 98.31 184 ALA A CA 1
ATOM 1293 C C . ALA A 1 184 ? -14.761 -8.183 -1.515 1.00 98.31 184 ALA A C 1
ATOM 1295 O O . ALA A 1 184 ? -15.335 -7.465 -2.334 1.00 98.31 184 ALA A O 1
ATOM 1296 N N . ASP A 1 185 ? -15.447 -8.944 -0.662 1.00 98.50 185 ASP A N 1
ATOM 1297 C CA . ASP A 1 185 ? -16.907 -8.898 -0.554 1.00 98.50 185 ASP A CA 1
ATOM 1298 C C . ASP A 1 185 ? -17.401 -7.571 0.040 1.00 98.50 185 ASP A C 1
ATOM 1300 O O . ASP A 1 185 ? -18.365 -7.004 -0.478 1.00 98.50 185 ASP A O 1
ATOM 1304 N N . TRP A 1 186 ? -16.708 -7.019 1.039 1.00 98.56 186 TRP A N 1
ATOM 1305 C CA . TRP A 1 186 ? -16.944 -5.664 1.548 1.00 98.56 186 TRP A CA 1
ATOM 1306 C C . TRP A 1 186 ? -16.820 -4.610 0.442 1.00 98.56 186 TRP A C 1
ATOM 1308 O O . TRP A 1 186 ? -17.733 -3.813 0.222 1.00 98.56 186 TRP A O 1
ATOM 1318 N N . GLN A 1 187 ? -15.747 -4.661 -0.347 1.00 98.56 187 GLN A N 1
ATOM 1319 C CA . GLN A 1 187 ? -15.581 -3.777 -1.502 1.00 98.56 187 GLN A CA 1
ATOM 1320 C C . GLN A 1 187 ? -16.754 -3.906 -2.492 1.00 98.56 187 GLN A C 1
ATOM 1322 O O . GLN A 1 187 ? -17.259 -2.903 -2.998 1.00 98.56 187 GLN A O 1
ATOM 1327 N N . LYS A 1 188 ? -17.259 -5.119 -2.746 1.00 98.44 188 LYS A N 1
ATOM 1328 C CA . LYS A 1 188 ? -18.446 -5.307 -3.602 1.00 98.44 188 LYS A CA 1
ATOM 1329 C C . LYS A 1 188 ? -19.708 -4.694 -2.990 1.00 98.44 188 LYS A C 1
ATOM 1331 O O . LYS A 1 188 ? -20.512 -4.153 -3.746 1.00 98.44 188 LYS A O 1
ATOM 1336 N N . GLN A 1 189 ? -19.890 -4.744 -1.666 1.00 98.06 189 GLN A N 1
ATOM 1337 C CA . GLN A 1 189 ? -21.027 -4.092 -0.995 1.00 98.06 189 GLN A CA 1
ATOM 1338 C C . GLN A 1 189 ? -21.002 -2.568 -1.170 1.00 98.06 189 GLN A C 1
ATOM 1340 O O . GLN A 1 189 ? -22.045 -1.964 -1.410 1.00 98.06 189 GLN A O 1
ATOM 1345 N N . LEU A 1 190 ? -19.811 -1.965 -1.170 1.00 98.00 190 LEU A N 1
ATOM 1346 C CA . LEU A 1 190 ? -19.610 -0.546 -1.488 1.00 98.00 190 LEU A CA 1
ATOM 1347 C C . LEU A 1 190 ? -19.795 -0.213 -2.985 1.00 98.00 190 LEU A C 1
ATOM 1349 O O . LEU A 1 190 ? -19.719 0.949 -3.381 1.00 98.00 190 LEU A O 1
ATOM 1353 N N . GLY A 1 191 ? -20.040 -1.216 -3.835 1.00 97.94 191 GLY A N 1
ATOM 1354 C CA . GLY A 1 191 ? -20.259 -1.053 -5.273 1.00 97.94 191 GLY A CA 1
ATOM 1355 C C . GLY A 1 191 ? -18.992 -1.114 -6.128 1.00 97.94 191 GLY A C 1
ATOM 1356 O O . GLY A 1 191 ? -19.064 -0.877 -7.338 1.00 97.94 191 GLY A O 1
ATOM 1357 N N . TYR A 1 192 ? -17.834 -1.450 -5.550 1.00 96.25 192 TYR A N 1
ATOM 1358 C CA . TYR A 1 192 ? -16.621 -1.671 -6.333 1.00 96.25 192 TYR A CA 1
ATOM 1359 C C . TYR A 1 192 ? -16.716 -2.957 -7.166 1.00 96.25 192 TYR A C 1
ATOM 1361 O O . TYR A 1 192 ? -17.377 -3.931 -6.807 1.00 96.25 192 TYR A O 1
ATOM 1369 N N . THR A 1 193 ? -16.026 -2.970 -8.308 1.00 92.81 193 THR A N 1
ATOM 1370 C CA . THR A 1 193 ? -15.964 -4.123 -9.218 1.00 92.81 193 THR A CA 1
ATOM 1371 C C . THR A 1 193 ? -14.578 -4.248 -9.846 1.00 92.81 193 THR A C 1
ATOM 1373 O O . THR A 1 193 ? -13.797 -3.292 -9.862 1.00 92.81 193 THR A O 1
ATOM 1376 N N . GLY A 1 194 ? -14.261 -5.430 -10.385 1.00 88.50 194 GLY A N 1
ATOM 1377 C CA . GLY A 1 194 ? -12.971 -5.686 -11.028 1.00 88.50 194 GLY A CA 1
ATOM 1378 C C . GLY A 1 194 ? -11.805 -5.420 -10.072 1.00 88.50 194 GLY A C 1
ATOM 1379 O O . GLY A 1 194 ? -11.817 -5.898 -8.944 1.00 88.50 194 GLY A O 1
ATOM 1380 N N . LEU A 1 195 ? -10.826 -4.623 -10.511 1.00 88.94 195 LEU A N 1
ATOM 1381 C CA . LEU A 1 195 ? -9.660 -4.254 -9.696 1.00 88.94 195 LEU A CA 1
ATOM 1382 C C . LEU A 1 195 ? -10.016 -3.478 -8.421 1.00 88.94 195 LEU A C 1
ATOM 1384 O O . LEU A 1 195 ? -9.256 -3.538 -7.468 1.00 88.94 195 LEU A O 1
ATOM 1388 N N . GLY A 1 196 ? -11.162 -2.790 -8.376 1.00 89.81 196 GLY A N 1
ATOM 1389 C CA . GLY A 1 196 ? -11.601 -2.093 -7.162 1.00 89.81 196 GLY A CA 1
ATOM 1390 C C . GLY A 1 196 ? -12.144 -3.026 -6.074 1.00 89.81 196 GLY A C 1
ATOM 1391 O O . GLY A 1 196 ? -12.365 -2.579 -4.956 1.00 89.81 196 GLY A O 1
ATOM 1392 N N . ALA A 1 197 ? -12.391 -4.299 -6.401 1.00 95.31 197 ALA A N 1
ATOM 1393 C CA . ALA A 1 197 ? -12.867 -5.331 -5.480 1.00 95.31 197 ALA A CA 1
ATOM 1394 C C . ALA A 1 197 ? -11.886 -6.516 -5.446 1.00 95.31 197 ALA A C 1
ATOM 1396 O O . ALA A 1 197 ? -12.258 -7.663 -5.709 1.00 95.31 197 ALA A O 1
ATOM 1397 N N . ASN A 1 198 ? -10.607 -6.211 -5.218 1.00 94.00 198 ASN A N 1
ATOM 1398 C CA . ASN A 1 198 ? -9.481 -7.145 -5.295 1.00 94.00 198 ASN A CA 1
ATOM 1399 C C . ASN A 1 198 ? -9.066 -7.750 -3.940 1.00 94.00 198 ASN A C 1
ATOM 1401 O O . ASN A 1 198 ? -8.135 -8.553 -3.913 1.00 94.00 198 ASN A O 1
ATOM 1405 N N . GLY A 1 199 ? -9.724 -7.374 -2.839 1.00 97.12 199 GLY A N 1
ATOM 1406 C CA . GLY A 1 199 ? -9.404 -7.845 -1.488 1.00 97.12 199 GLY A CA 1
ATOM 1407 C C . GLY A 1 199 ? -8.206 -7.155 -0.835 1.00 97.12 199 GLY A C 1
ATOM 1408 O O . GLY A 1 199 ? -7.828 -7.529 0.270 1.00 97.12 199 GLY A O 1
ATOM 1409 N N . ILE A 1 200 ? -7.612 -6.148 -1.486 1.00 98.12 200 ILE A N 1
ATOM 1410 C CA . ILE A 1 200 ? -6.548 -5.318 -0.911 1.00 98.12 200 ILE A CA 1
ATOM 1411 C C . ILE A 1 200 ? -7.184 -4.040 -0.343 1.00 98.12 200 ILE A C 1
ATOM 1413 O O . ILE A 1 200 ? -7.911 -3.361 -1.075 1.00 98.12 200 ILE A O 1
ATOM 1417 N N . PRO A 1 201 ? -6.911 -3.666 0.922 1.00 98.12 201 PRO A N 1
ATOM 1418 C CA . PRO A 1 201 ? -7.418 -2.425 1.499 1.00 98.12 201 PRO A CA 1
ATOM 1419 C C . PRO A 1 201 ? -6.978 -1.178 0.727 1.00 98.12 201 PRO A C 1
ATOM 1421 O O . PRO A 1 201 ? -5.810 -0.803 0.728 1.00 98.12 201 PRO A O 1
ATOM 1424 N N . GLY A 1 202 ? -7.929 -0.526 0.051 1.00 96.31 202 GLY A N 1
ATOM 1425 C CA . GLY A 1 202 ? -7.747 0.783 -0.576 1.00 96.31 202 GLY A CA 1
ATOM 1426 C C . GLY A 1 202 ? -8.192 1.917 0.357 1.00 96.31 202 GLY A C 1
ATOM 1427 O O . GLY A 1 202 ? -8.996 1.667 1.256 1.00 96.31 202 GLY A O 1
ATOM 1428 N N . PRO A 1 203 ? -7.753 3.175 0.143 1.00 94.44 203 PRO A N 1
ATOM 1429 C CA . PRO A 1 203 ? -8.021 4.267 1.085 1.00 94.44 203 PRO A CA 1
ATOM 1430 C C . PRO A 1 203 ? -9.513 4.477 1.348 1.00 94.44 203 PRO A C 1
ATOM 1432 O O . PRO A 1 203 ? -9.939 4.598 2.489 1.00 94.44 203 PRO A O 1
ATOM 1435 N N . SER A 1 204 ? -10.325 4.471 0.288 1.00 96.00 204 SER A N 1
ATOM 1436 C CA . SER A 1 204 ? -11.766 4.701 0.400 1.00 96.00 204 SER A CA 1
ATOM 1437 C C . SER A 1 204 ? -12.516 3.518 1.013 1.00 96.00 204 SER A C 1
ATOM 1439 O O . SER A 1 204 ? -13.388 3.732 1.847 1.00 96.00 204 SER A O 1
ATOM 1441 N N . SER A 1 205 ? -12.180 2.276 0.639 1.00 97.94 205 SER A N 1
ATOM 1442 C CA . SER A 1 205 ? -12.843 1.094 1.205 1.00 97.94 205 SER A CA 1
ATOM 1443 C C . SER A 1 205 ? -12.457 0.867 2.665 1.00 97.94 205 SER A C 1
ATOM 1445 O O . SER A 1 205 ? -13.282 0.389 3.438 1.00 97.94 205 SER A O 1
ATOM 1447 N N . LEU A 1 206 ? -11.222 1.212 3.046 1.00 98.50 206 LEU A N 1
ATOM 1448 C CA . LEU A 1 206 ? -10.743 1.111 4.421 1.00 98.50 206 LEU A CA 1
ATOM 1449 C C . LEU A 1 206 ? -11.336 2.216 5.292 1.00 98.50 206 LEU A C 1
ATOM 1451 O O . LEU A 1 206 ? -11.781 1.915 6.390 1.00 98.50 206 LEU A O 1
ATOM 1455 N N . ALA A 1 207 ? -11.415 3.452 4.790 1.00 97.81 207 ALA A N 1
ATOM 1456 C CA . ALA A 1 207 ? -12.077 4.547 5.497 1.00 97.81 207 ALA A CA 1
ATOM 1457 C C . ALA A 1 207 ? -13.561 4.254 5.743 1.00 97.81 207 ALA A C 1
ATOM 1459 O O . ALA A 1 207 ? -14.043 4.479 6.843 1.00 97.81 207 ALA A O 1
ATOM 1460 N N . ALA A 1 208 ? -14.263 3.696 4.751 1.00 98.25 208 ALA A N 1
ATOM 1461 C CA . ALA A 1 208 ? -15.653 3.285 4.924 1.00 98.25 208 ALA A CA 1
ATOM 1462 C C . ALA A 1 208 ? -15.802 2.148 5.949 1.00 98.25 208 ALA A C 1
ATOM 1464 O O . ALA A 1 208 ? -16.756 2.138 6.713 1.00 98.25 208 ALA A O 1
ATOM 1465 N N . LEU A 1 209 ? -14.867 1.190 5.980 1.00 98.50 209 LEU A N 1
ATOM 1466 C CA . LEU A 1 209 ? -14.899 0.107 6.968 1.00 98.50 209 LEU A CA 1
ATOM 1467 C C . LEU A 1 209 ? -14.575 0.612 8.381 1.00 98.50 209 LEU A C 1
ATOM 1469 O O . LEU A 1 209 ? -15.070 0.059 9.358 1.00 98.50 209 LEU A O 1
ATOM 1473 N N . GLY A 1 210 ? -13.714 1.624 8.477 1.00 96.94 210 GLY A N 1
ATOM 1474 C CA . GLY A 1 210 ? -13.218 2.195 9.724 1.00 96.94 210 GLY A CA 1
ATOM 1475 C C . GLY A 1 210 ? -14.063 3.313 10.318 1.00 96.94 210 GLY A C 1
ATOM 1476 O O . GLY A 1 210 ? -13.676 3.828 11.364 1.00 96.94 210 GLY A O 1
ATOM 1477 N N . GLU A 1 211 ? -15.172 3.703 9.678 1.00 94.75 211 GLU A N 1
ATOM 1478 C CA . GLU A 1 211 ? -16.067 4.754 10.177 1.00 94.75 211 GLU A CA 1
ATOM 1479 C C . GLU A 1 211 ? -16.476 4.450 11.627 1.00 94.75 211 GLU A C 1
ATOM 1481 O O . GLU A 1 211 ? -16.958 3.358 11.923 1.00 94.75 211 GLU A O 1
ATOM 1486 N N . ASP A 1 212 ? -16.187 5.388 12.534 1.00 91.38 212 ASP A N 1
ATOM 1487 C CA . ASP A 1 212 ? -16.381 5.278 13.988 1.00 91.38 212 ASP A CA 1
ATOM 1488 C C . ASP A 1 212 ? -15.684 4.080 14.679 1.00 91.38 212 ASP A C 1
ATOM 1490 O O . ASP A 1 212 ? -15.980 3.769 15.834 1.00 91.38 212 ASP A O 1
ATOM 1494 N N . ARG A 1 213 ? -14.735 3.408 14.008 1.00 94.88 213 ARG A N 1
ATOM 1495 C CA . ARG A 1 213 ? -14.021 2.219 14.520 1.00 94.88 213 ARG A CA 1
ATOM 1496 C C . ARG A 1 213 ? -12.516 2.417 14.665 1.00 94.88 213 ARG A C 1
ATOM 1498 O O . ARG A 1 213 ? -11.933 1.931 15.629 1.00 94.88 213 ARG A O 1
ATOM 1505 N N . PHE A 1 214 ? -11.871 3.087 13.712 1.00 96.12 214 PHE A N 1
ATOM 1506 C CA . PHE A 1 214 ? -10.431 3.362 13.739 1.00 96.12 214 PHE A CA 1
ATOM 1507 C C . PHE A 1 214 ? -10.067 4.563 12.863 1.00 96.12 214 PHE A C 1
ATOM 1509 O O . PHE A 1 214 ? -10.740 4.882 11.885 1.00 96.12 214 PHE A O 1
ATOM 1516 N N . THR A 1 215 ? -8.949 5.211 13.181 1.00 95.06 215 THR A N 1
ATOM 1517 C CA . THR A 1 215 ? -8.331 6.220 12.312 1.00 95.06 215 THR A CA 1
ATOM 1518 C C . THR A 1 215 ? -7.269 5.580 11.424 1.00 95.06 215 THR A C 1
ATOM 1520 O O . THR A 1 215 ? -6.678 4.562 11.777 1.00 95.06 215 THR A O 1
ATOM 1523 N N . ILE A 1 216 ? -7.021 6.159 10.247 1.00 96.62 216 ILE A N 1
ATOM 1524 C CA . ILE A 1 216 ? -6.057 5.622 9.280 1.00 96.62 216 ILE A CA 1
ATOM 1525 C C . ILE A 1 216 ? -4.907 6.607 9.107 1.00 96.62 216 ILE A C 1
ATOM 1527 O O . ILE A 1 216 ? -5.120 7.783 8.805 1.00 96.62 216 ILE A O 1
ATOM 1531 N N . VAL A 1 217 ? -3.684 6.106 9.237 1.00 95.38 217 VAL A N 1
ATOM 1532 C CA . VAL A 1 217 ? -2.442 6.844 8.976 1.00 95.38 217 VAL A CA 1
ATOM 1533 C C . VAL A 1 217 ? -1.620 6.124 7.903 1.00 95.38 217 VAL A C 1
ATOM 1535 O O . VAL A 1 217 ? -1.983 5.036 7.457 1.00 95.38 217 VAL A O 1
ATOM 1538 N N . GLN A 1 218 ? -0.520 6.742 7.460 1.00 94.25 218 GLN A N 1
ATOM 1539 C CA . GLN A 1 218 ? 0.368 6.185 6.425 1.00 94.25 218 GLN A CA 1
ATOM 1540 C C . GLN A 1 218 ? -0.379 5.803 5.129 1.00 94.25 218 GLN A C 1
ATOM 1542 O O . GLN A 1 218 ? -0.184 4.735 4.554 1.00 94.25 218 GLN A O 1
ATOM 1547 N N . LEU A 1 219 ? -1.293 6.676 4.686 1.00 94.81 219 LEU A N 1
ATOM 1548 C CA . LEU A 1 219 ? -2.155 6.410 3.535 1.00 94.81 219 LEU A CA 1
ATOM 1549 C C . LEU A 1 219 ? -1.353 6.164 2.252 1.00 94.81 219 LEU A C 1
ATOM 1551 O O . LEU A 1 219 ? -0.539 6.994 1.845 1.00 94.81 219 LEU A O 1
ATOM 1555 N N . ILE A 1 220 ? -1.691 5.085 1.545 1.00 96.25 220 ILE A N 1
ATOM 1556 C CA . ILE A 1 220 ? -1.182 4.828 0.197 1.00 96.25 220 ILE A CA 1
ATOM 1557 C C . ILE A 1 220 ? -2.113 5.468 -0.832 1.00 96.25 220 ILE A C 1
ATOM 1559 O O . ILE A 1 220 ? -3.250 5.036 -1.030 1.00 96.25 220 ILE A O 1
ATOM 1563 N N . ALA A 1 221 ? -1.605 6.462 -1.559 1.00 93.38 221 ALA A N 1
ATOM 1564 C CA . ALA A 1 221 ? -2.313 7.095 -2.666 1.00 93.38 221 ALA A CA 1
ATOM 1565 C C . ALA A 1 221 ? -1.672 6.723 -4.012 1.00 93.38 221 ALA A C 1
ATOM 1567 O O . ALA A 1 221 ? -0.623 7.244 -4.381 1.00 93.38 221 ALA A O 1
ATOM 1568 N N . VAL A 1 222 ? -2.328 5.855 -4.790 1.00 96.19 222 VAL A N 1
ATOM 1569 C CA . VAL A 1 222 ? -1.842 5.458 -6.131 1.00 96.19 222 VAL A CA 1
ATOM 1570 C C . VAL A 1 222 ? -1.979 6.576 -7.176 1.00 96.19 222 VAL A C 1
ATOM 1572 O O . VAL A 1 222 ? -1.204 6.651 -8.135 1.00 96.19 222 VAL A O 1
ATOM 1575 N N . GLY A 1 223 ? -2.941 7.479 -6.970 1.00 96.38 223 GLY A N 1
ATOM 1576 C CA . GLY A 1 223 ? -3.223 8.615 -7.845 1.00 96.38 223 GLY A CA 1
ATOM 1577 C C . GLY A 1 223 ? -3.806 8.231 -9.211 1.00 96.38 223 GLY A C 1
ATOM 1578 O O . GLY A 1 223 ? -4.060 7.069 -9.520 1.00 96.38 223 GLY A O 1
ATOM 1579 N N . ALA A 1 224 ? -4.051 9.240 -10.050 1.00 96.69 224 ALA A N 1
ATOM 1580 C CA . ALA A 1 224 ? -4.683 9.043 -11.352 1.00 96.69 224 ALA A CA 1
ATOM 1581 C C . ALA A 1 224 ? -3.797 8.253 -12.332 1.00 96.69 224 ALA A C 1
ATOM 1583 O O . ALA A 1 224 ? -2.565 8.296 -12.274 1.00 96.69 224 ALA A O 1
ATOM 1584 N N . LYS A 1 225 ? -4.434 7.585 -13.303 1.00 97.94 225 LYS A N 1
ATOM 1585 C CA . LYS A 1 225 ? -3.728 7.017 -14.459 1.00 97.94 225 LYS A CA 1
ATOM 1586 C C . LYS A 1 225 ? -3.080 8.135 -15.276 1.00 97.94 225 LYS A C 1
ATOM 1588 O O . LYS A 1 225 ? -3.698 9.153 -15.572 1.00 97.94 225 LYS A O 1
ATOM 1593 N N . THR A 1 226 ? -1.838 7.913 -15.665 1.00 98.38 226 THR A N 1
ATOM 1594 C CA . THR A 1 226 ? -0.983 8.828 -16.419 1.00 98.38 226 THR A CA 1
ATOM 1595 C C . THR A 1 226 ? -0.096 8.019 -17.366 1.00 98.38 226 THR A C 1
ATOM 1597 O O . THR A 1 226 ? -0.345 6.836 -17.611 1.00 98.38 226 THR A O 1
ATOM 1600 N N . THR A 1 227 ? 0.944 8.639 -17.918 1.00 98.31 227 THR A N 1
ATOM 1601 C CA . THR A 1 227 ? 1.937 7.950 -18.743 1.00 98.31 227 THR A CA 1
ATOM 1602 C C . THR A 1 227 ? 3.361 8.229 -18.291 1.00 98.31 227 THR A C 1
ATOM 1604 O O . THR A 1 227 ? 3.689 9.358 -17.921 1.00 98.31 227 THR A O 1
ATOM 1607 N N . TYR A 1 228 ? 4.224 7.228 -18.439 1.00 98.38 2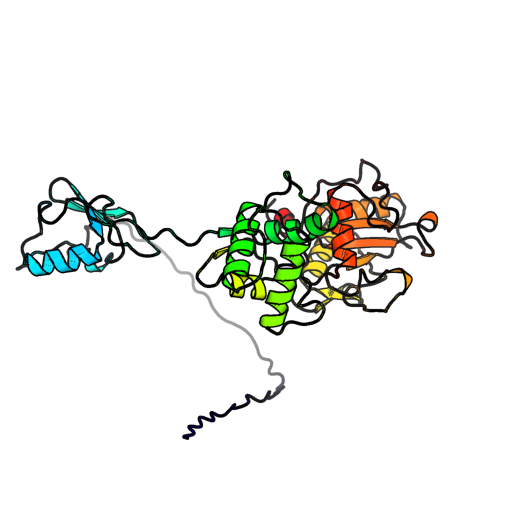28 TYR A N 1
ATOM 1608 C CA . TYR A 1 228 ? 5.673 7.350 -18.340 1.00 98.38 228 TYR A CA 1
ATOM 1609 C C . TYR A 1 228 ? 6.293 6.755 -19.603 1.00 98.38 228 TYR A C 1
ATOM 1611 O O . TYR A 1 228 ? 6.002 5.619 -19.980 1.00 98.38 228 TYR A O 1
ATOM 1619 N N . THR A 1 229 ? 7.098 7.537 -20.325 1.00 97.06 229 THR A N 1
ATOM 1620 C CA . THR A 1 229 ? 7.708 7.131 -21.611 1.00 97.06 229 THR A CA 1
ATOM 1621 C C . THR A 1 229 ? 6.707 6.623 -22.664 1.00 97.06 229 THR A C 1
ATOM 1623 O O . THR A 1 229 ? 7.011 5.762 -23.485 1.00 97.06 229 THR A O 1
ATOM 1626 N N . GLY A 1 230 ? 5.480 7.156 -22.636 1.00 97.12 230 GLY A N 1
ATOM 1627 C CA . GLY A 1 230 ? 4.394 6.765 -23.541 1.00 97.12 230 GLY A CA 1
ATOM 1628 C C . GLY A 1 230 ? 3.661 5.471 -23.160 1.00 97.12 230 GLY A C 1
ATOM 1629 O O . GLY A 1 230 ? 2.830 5.003 -23.937 1.00 97.12 230 GLY A O 1
ATOM 1630 N N . ARG A 1 231 ? 3.936 4.882 -21.989 1.00 97.88 231 ARG A N 1
ATOM 1631 C CA . ARG A 1 231 ? 3.200 3.731 -21.439 1.00 97.88 231 ARG A CA 1
ATOM 1632 C C . ARG A 1 231 ? 2.331 4.154 -20.263 1.00 97.88 231 ARG A C 1
ATOM 1634 O O . ARG A 1 231 ? 2.759 4.980 -19.462 1.00 97.88 231 ARG A O 1
ATOM 1641 N N . THR A 1 232 ? 1.132 3.588 -20.164 1.00 98.38 232 THR A N 1
ATOM 1642 C CA . THR A 1 232 ? 0.199 3.870 -19.067 1.00 98.38 232 THR A CA 1
ATOM 1643 C C . THR A 1 232 ? 0.746 3.352 -17.739 1.00 98.38 232 THR A C 1
ATOM 1645 O O . THR A 1 232 ? 1.237 2.232 -17.674 1.00 98.38 232 THR A O 1
ATOM 1648 N N . VAL A 1 233 ? 0.651 4.166 -16.692 1.00 98.69 233 VAL A N 1
ATOM 1649 C CA . VAL A 1 233 ? 0.974 3.850 -15.286 1.00 98.69 233 VAL A CA 1
ATOM 1650 C C . VAL A 1 233 ? 0.042 4.671 -14.380 1.00 98.69 233 VAL A C 1
ATOM 1652 O O . VAL A 1 233 ? -0.707 5.501 -14.892 1.00 98.69 233 VAL A O 1
ATOM 1655 N N . ASN A 1 234 ? 0.047 4.481 -13.060 1.00 98.56 234 ASN A N 1
ATOM 1656 C CA . ASN A 1 234 ? -0.543 5.467 -12.137 1.00 98.56 234 ASN A CA 1
ATOM 1657 C C . ASN A 1 234 ? 0.505 6.501 -11.692 1.00 98.56 234 ASN A C 1
ATOM 1659 O O . ASN A 1 234 ? 1.699 6.346 -11.969 1.00 98.56 234 ASN A O 1
ATOM 1663 N N . GLN A 1 235 ? 0.047 7.583 -11.061 1.00 98.69 235 GLN A N 1
ATOM 1664 C CA . GLN A 1 235 ? 0.909 8.684 -10.637 1.00 98.69 235 GLN A CA 1
ATOM 1665 C C . GLN A 1 235 ? 1.997 8.209 -9.663 1.00 98.69 235 GLN A C 1
ATOM 1667 O O . GLN A 1 235 ? 3.165 8.498 -9.903 1.00 98.69 235 GLN A O 1
ATOM 1672 N N . ARG A 1 236 ? 1.657 7.378 -8.670 1.00 98.50 236 ARG A N 1
ATOM 1673 C CA . ARG A 1 236 ? 2.632 6.813 -7.720 1.00 98.50 236 ARG A CA 1
ATOM 1674 C C . ARG A 1 236 ? 3.741 6.024 -8.419 1.00 98.50 236 ARG A C 1
ATOM 1676 O O . ARG A 1 236 ? 4.917 6.263 -8.178 1.00 98.50 236 ARG A O 1
ATOM 1683 N N . THR A 1 237 ? 3.389 5.143 -9.357 1.00 98.81 237 THR A N 1
ATOM 1684 C CA . THR A 1 237 ? 4.368 4.375 -10.150 1.00 98.81 237 THR A CA 1
ATOM 1685 C C . THR A 1 237 ? 5.259 5.297 -10.985 1.00 98.81 237 THR A C 1
ATOM 1687 O O . THR A 1 237 ? 6.457 5.051 -11.116 1.00 98.81 237 THR A O 1
ATOM 1690 N N . LYS A 1 238 ? 4.699 6.371 -11.558 1.00 98.88 238 LYS A N 1
ATOM 1691 C CA . LYS A 1 238 ? 5.471 7.385 -12.289 1.00 98.88 238 LYS A CA 1
ATOM 1692 C C . LYS A 1 238 ? 6.471 8.100 -11.377 1.00 98.88 238 LYS A C 1
ATOM 1694 O O . LYS A 1 238 ? 7.599 8.332 -11.812 1.00 98.88 238 LYS A O 1
ATOM 1699 N N . ASP A 1 239 ? 6.077 8.439 -10.157 1.00 98.88 239 ASP A N 1
ATOM 1700 C CA . ASP A 1 239 ? 6.943 9.125 -9.197 1.00 98.88 239 ASP A CA 1
ATOM 1701 C C . ASP A 1 239 ? 8.096 8.210 -8.764 1.00 98.88 239 ASP A C 1
ATOM 1703 O O . ASP A 1 239 ? 9.256 8.604 -8.869 1.00 98.88 239 ASP A O 1
ATOM 1707 N N . MET A 1 240 ? 7.806 6.940 -8.460 1.00 98.88 240 MET A N 1
ATOM 1708 C CA . MET A 1 240 ? 8.835 5.929 -8.182 1.00 98.88 240 MET A CA 1
ATOM 1709 C C . MET A 1 240 ? 9.806 5.743 -9.363 1.00 98.88 240 MET A C 1
ATOM 1711 O O . MET A 1 240 ? 11.016 5.662 -9.173 1.00 98.88 240 MET A O 1
ATOM 1715 N N . LEU A 1 241 ? 9.307 5.681 -10.605 1.00 98.88 241 LEU A N 1
ATOM 1716 C CA . LEU A 1 241 ? 10.159 5.565 -11.800 1.00 98.88 241 LEU A CA 1
ATOM 1717 C C . LEU A 1 241 ? 11.032 6.805 -12.016 1.00 98.88 241 LEU A C 1
ATOM 1719 O O . LEU A 1 241 ? 12.190 6.678 -12.410 1.00 98.88 241 LEU A O 1
ATOM 1723 N N . THR A 1 242 ? 10.484 7.990 -11.751 1.00 98.81 242 THR A N 1
ATOM 1724 C CA . THR A 1 242 ? 11.215 9.261 -11.842 1.00 98.81 242 THR A CA 1
ATOM 1725 C C . THR A 1 242 ? 12.345 9.304 -10.818 1.00 98.81 242 THR A C 1
ATOM 1727 O O . THR A 1 242 ? 13.467 9.675 -11.161 1.00 98.81 242 THR A O 1
ATOM 1730 N N . GLU A 1 243 ? 12.086 8.844 -9.597 1.00 98.81 243 GLU A N 1
ATOM 1731 C CA . GLU A 1 243 ? 13.102 8.754 -8.551 1.00 98.81 243 GLU A CA 1
ATOM 1732 C C . GLU A 1 243 ? 14.176 7.707 -8.879 1.00 98.81 243 GLU A C 1
ATOM 1734 O O . GLU A 1 243 ? 15.372 7.980 -8.784 1.00 98.81 243 GLU A O 1
ATOM 1739 N N . ALA A 1 244 ? 13.783 6.527 -9.367 1.00 98.81 244 ALA A N 1
ATOM 1740 C CA . ALA A 1 244 ? 14.741 5.516 -9.812 1.00 98.81 244 ALA A CA 1
ATOM 1741 C C . ALA A 1 244 ? 15.643 6.039 -10.947 1.00 98.81 244 ALA A C 1
ATOM 1743 O O . ALA A 1 244 ? 16.844 5.771 -10.951 1.00 98.81 244 ALA A O 1
ATOM 1744 N N . GLU A 1 245 ? 15.098 6.805 -11.896 1.00 98.50 245 GLU A N 1
ATOM 1745 C CA . GLU A 1 245 ? 15.876 7.476 -12.945 1.00 98.50 245 GLU A CA 1
ATOM 1746 C C . GLU A 1 245 ? 16.859 8.507 -12.366 1.00 98.50 245 GLU A C 1
ATOM 1748 O O . GLU A 1 245 ? 18.022 8.543 -12.787 1.00 98.50 245 GLU A O 1
ATOM 1753 N N . ALA A 1 246 ? 16.440 9.288 -11.364 1.00 98.56 246 ALA A N 1
ATOM 1754 C CA . ALA A 1 246 ? 17.306 10.242 -10.671 1.00 98.56 246 ALA A CA 1
ATOM 1755 C C . ALA A 1 246 ? 18.498 9.547 -9.989 1.00 98.56 246 ALA A C 1
ATOM 1757 O O . ALA A 1 246 ? 19.638 9.990 -10.148 1.00 98.56 246 ALA A O 1
ATOM 1758 N N . LEU A 1 247 ? 18.267 8.409 -9.324 1.00 98.50 247 LEU A N 1
ATOM 1759 C CA . LEU A 1 247 ? 19.325 7.588 -8.715 1.00 98.50 247 LEU A CA 1
ATOM 1760 C C . LEU A 1 247 ? 20.299 6.998 -9.750 1.00 98.50 247 LEU A C 1
ATOM 1762 O O . LEU A 1 247 ? 21.478 6.789 -9.456 1.00 98.50 247 LEU A O 1
ATOM 1766 N N . LEU A 1 248 ? 19.822 6.707 -10.964 1.00 98.25 248 LEU A N 1
ATOM 1767 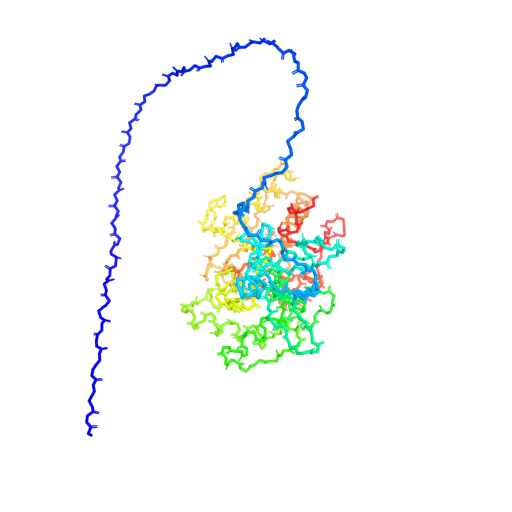C CA . LEU A 1 248 ? 20.631 6.124 -12.040 1.00 98.25 248 LEU A CA 1
ATOM 1768 C C . LEU A 1 248 ? 21.460 7.160 -12.804 1.00 98.25 248 LEU A C 1
ATOM 1770 O O . LEU A 1 248 ? 22.533 6.826 -13.318 1.00 98.25 248 LEU A O 1
ATOM 1774 N N . GLY A 1 249 ? 20.955 8.388 -12.935 1.00 97.81 249 GLY A N 1
ATOM 1775 C CA . GLY A 1 249 ? 21.549 9.428 -13.778 1.00 97.81 249 GLY A CA 1
ATOM 1776 C C . GLY A 1 249 ? 21.452 9.138 -15.284 1.00 97.81 249 GLY A C 1
ATOM 1777 O O . GLY A 1 249 ? 22.212 9.701 -16.075 1.00 97.81 249 GLY A O 1
ATOM 1778 N N . PHE A 1 250 ? 20.562 8.234 -15.703 1.00 97.06 250 PHE A N 1
ATOM 1779 C CA . PHE A 1 250 ? 20.259 7.945 -17.108 1.00 97.06 250 PHE A CA 1
ATOM 1780 C C . PHE A 1 250 ? 18.810 7.467 -17.260 1.00 97.06 250 PHE A C 1
ATOM 1782 O O . PHE A 1 250 ? 18.286 6.865 -16.324 1.00 97.06 250 PHE A O 1
ATOM 1789 N N . PRO A 1 251 ? 18.181 7.672 -18.434 1.00 96.69 251 PRO A N 1
ATOM 1790 C CA . PRO A 1 251 ? 16.746 7.482 -18.566 1.00 96.69 251 PRO A CA 1
ATOM 1791 C C . PRO A 1 251 ? 16.305 6.019 -18.500 1.00 96.69 251 PRO A C 1
ATOM 1793 O O . PRO A 1 251 ? 16.963 5.133 -19.062 1.00 96.69 251 PRO A O 1
ATOM 1796 N N . ILE A 1 252 ? 15.154 5.785 -17.873 1.00 98.31 252 ILE A N 1
ATOM 1797 C CA . ILE A 1 252 ? 14.431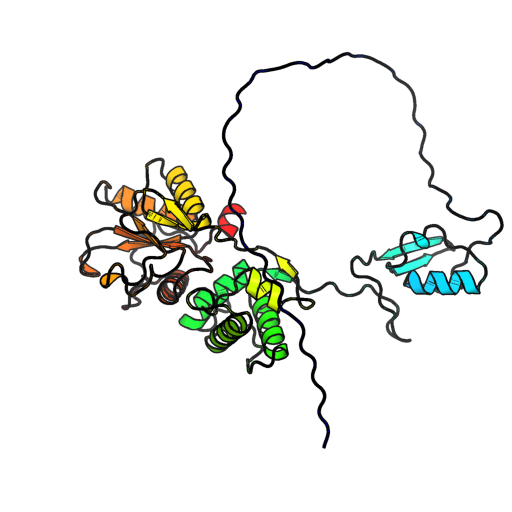 4.509 -17.891 1.00 98.31 252 ILE A CA 1
ATOM 1798 C C . ILE A 1 252 ? 13.441 4.535 -19.053 1.00 98.31 252 ILE A C 1
ATOM 1800 O O . ILE A 1 252 ? 12.727 5.511 -19.227 1.00 98.31 252 ILE A O 1
ATOM 1804 N N . GLN A 1 253 ? 13.349 3.446 -19.825 1.00 98.12 253 GLN A N 1
ATOM 1805 C CA . GLN A 1 253 ? 12.398 3.350 -20.934 1.00 98.12 253 GLN A CA 1
ATOM 1806 C C . GLN A 1 253 ? 11.503 2.122 -20.811 1.00 98.12 253 GLN A C 1
ATOM 1808 O O . GLN A 1 253 ? 12.004 0.999 -20.764 1.00 98.12 253 GLN A O 1
ATOM 1813 N N . LEU A 1 254 ? 10.182 2.311 -20.808 1.00 98.19 254 LEU A N 1
ATOM 1814 C CA . LEU A 1 254 ? 9.241 1.203 -20.637 1.00 98.19 254 LEU A CA 1
ATOM 1815 C C . LEU A 1 254 ? 8.939 0.488 -21.959 1.00 98.19 254 LEU A C 1
ATOM 1817 O O . LEU A 1 254 ? 8.507 1.095 -22.943 1.00 98.19 254 LEU A O 1
ATOM 1821 N N . SER A 1 255 ? 9.094 -0.835 -21.972 1.00 95.56 255 SER A N 1
ATOM 1822 C CA . SER A 1 255 ? 8.563 -1.694 -23.035 1.00 95.56 255 SER A CA 1
ATOM 1823 C C . SER A 1 255 ? 7.071 -1.960 -22.848 1.00 95.56 255 SER A C 1
ATOM 1825 O O . SER A 1 255 ? 6.354 -1.988 -23.851 1.00 95.56 255 SER A O 1
ATOM 1827 N N . GLN A 1 256 ? 6.594 -2.056 -21.603 1.00 95.75 256 GLN A N 1
ATOM 1828 C CA . GLN A 1 256 ? 5.187 -2.261 -21.243 1.00 95.75 256 GLN A CA 1
ATOM 1829 C C . GLN A 1 256 ? 4.832 -1.496 -19.956 1.00 95.75 256 GLN A C 1
ATOM 1831 O O . GLN A 1 256 ? 5.667 -1.346 -19.068 1.00 95.75 256 GLN A O 1
ATOM 1836 N N . GLY A 1 257 ? 3.598 -0.991 -19.879 1.00 96.44 257 GLY A N 1
ATOM 1837 C CA . GLY A 1 257 ? 3.064 -0.292 -18.704 1.00 96.44 257 GLY A CA 1
ATOM 1838 C C . GLY A 1 257 ? 2.030 -1.112 -17.932 1.00 96.44 257 GLY A C 1
ATOM 1839 O O . GLY A 1 257 ? 1.819 -2.292 -18.214 1.00 96.44 257 GLY A O 1
ATOM 1840 N N . SER A 1 258 ? 1.373 -0.453 -16.987 1.00 97.44 258 SER A N 1
ATOM 1841 C CA . SER A 1 258 ? 0.282 -0.968 -16.156 1.00 97.44 258 SER A CA 1
ATOM 1842 C C . SER A 1 258 ? -1.077 -0.859 -16.869 1.00 97.44 258 SER A C 1
ATOM 1844 O O . SER A 1 258 ? -1.200 -0.193 -17.901 1.00 97.44 258 SER A O 1
ATOM 1846 N N . TYR A 1 259 ? -2.117 -1.464 -16.291 1.00 95.00 259 TYR A N 1
ATOM 1847 C CA . TYR A 1 259 ? -3.501 -1.460 -16.788 1.00 95.00 259 TYR A CA 1
ATOM 1848 C C . TYR A 1 259 ? -3.649 -1.964 -18.229 1.00 95.00 259 TYR A C 1
ATOM 1850 O O . TYR A 1 259 ? -4.344 -1.353 -19.044 1.00 95.00 259 TYR A O 1
ATOM 1858 N N . ASN A 1 260 ? -2.988 -3.075 -18.550 1.00 88.00 260 ASN A N 1
ATOM 1859 C CA . ASN A 1 260 ? -2.959 -3.676 -19.881 1.00 88.00 260 ASN A CA 1
ATOM 1860 C C . ASN A 1 260 ? -3.605 -5.081 -19.910 1.00 88.00 260 ASN A C 1
ATOM 1862 O O . ASN A 1 260 ? -2.924 -6.045 -20.281 1.00 88.00 260 ASN A O 1
ATOM 1866 N N . PRO A 1 261 ? -4.893 -5.223 -19.522 1.00 78.19 261 PRO A N 1
ATOM 1867 C CA . PRO A 1 261 ? -5.562 -6.516 -19.459 1.00 78.19 261 PRO A CA 1
ATOM 1868 C C . PRO A 1 261 ? -5.580 -7.214 -20.815 1.00 78.19 261 PRO A C 1
ATOM 1870 O O . PRO A 1 261 ? -6.030 -6.653 -21.815 1.00 78.19 261 PRO A O 1
ATOM 1873 N N . GLY A 1 262 ? -5.068 -8.446 -20.852 1.00 63.41 262 GLY A N 1
ATOM 1874 C CA . GLY A 1 262 ? -4.994 -9.250 -22.077 1.00 63.41 262 GLY A CA 1
ATOM 1875 C C . GLY A 1 262 ? -4.038 -8.708 -23.149 1.00 63.41 262 GLY A C 1
ATOM 1876 O O . GLY A 1 262 ? -4.049 -9.204 -24.275 1.00 63.41 262 GLY A O 1
ATOM 1877 N N . GLY A 1 263 ? -3.205 -7.711 -22.829 1.00 57.31 263 GLY A N 1
ATOM 1878 C CA . GLY A 1 263 ? -2.323 -7.071 -23.805 1.00 57.31 263 GLY A CA 1
ATOM 1879 C C . GLY A 1 263 ? -1.140 -7.932 -24.254 1.00 57.31 263 GLY A C 1
ATOM 1880 O O . GLY A 1 263 ? -0.685 -7.793 -25.388 1.00 57.31 263 GLY A O 1
ATOM 1881 N N . VAL A 1 264 ? -0.650 -8.842 -23.403 1.00 60.41 264 VAL A N 1
ATOM 1882 C CA . VAL A 1 264 ? 0.403 -9.817 -23.739 1.00 60.41 264 VAL A CA 1
ATOM 1883 C C . VAL A 1 264 ? 0.120 -11.123 -22.997 1.00 60.41 264 VAL A C 1
ATOM 1885 O O . VAL A 1 264 ? 0.182 -11.159 -21.777 1.00 60.41 264 VAL A O 1
ATOM 1888 N N . GLY A 1 265 ? -0.157 -12.222 -23.706 1.00 55.06 265 GLY A N 1
ATOM 1889 C CA . GLY A 1 265 ? -0.477 -13.508 -23.059 1.00 55.06 265 GLY A CA 1
ATOM 1890 C C . GLY A 1 265 ? 0.638 -14.055 -22.153 1.00 55.06 265 GLY A C 1
ATOM 1891 O O . GLY A 1 265 ? 0.361 -14.767 -21.193 1.00 55.06 265 GLY A O 1
ATOM 1892 N N . ALA A 1 266 ? 1.893 -13.678 -22.420 1.00 58.44 266 ALA A N 1
ATOM 1893 C CA . ALA A 1 266 ? 3.049 -14.086 -21.628 1.00 58.44 266 ALA A CA 1
ATOM 1894 C C . ALA A 1 266 ? 3.078 -13.459 -20.216 1.00 58.44 266 ALA A C 1
ATOM 1896 O O . ALA A 1 266 ? 3.664 -14.046 -19.314 1.00 58.44 266 ALA A O 1
ATOM 1897 N N . SER A 1 267 ? 2.419 -12.318 -19.979 1.00 57.66 267 SER A N 1
ATOM 1898 C CA . SER A 1 267 ? 2.467 -11.638 -18.675 1.00 57.66 267 SER A CA 1
ATOM 1899 C C . SER A 1 267 ? 1.607 -12.291 -17.586 1.00 57.66 267 SER A C 1
ATOM 1901 O O . SER A 1 267 ? 1.630 -11.835 -16.447 1.00 57.66 267 SER A O 1
ATOM 1903 N N . ALA A 1 268 ? 0.822 -13.326 -17.913 1.00 74.38 268 ALA A N 1
ATOM 1904 C CA . ALA A 1 268 ? -0.056 -14.027 -16.967 1.00 74.38 268 ALA A CA 1
ATOM 1905 C C . ALA A 1 268 ? -0.958 -13.087 -16.124 1.00 74.38 268 ALA A C 1
ATOM 1907 O O . ALA A 1 268 ? -1.288 -13.376 -14.972 1.00 74.38 268 ALA A O 1
ATOM 1908 N N . GLY A 1 269 ? -1.341 -11.943 -16.701 1.00 85.38 269 GLY A N 1
ATOM 1909 C CA . GLY A 1 269 ? -2.229 -10.957 -16.085 1.00 85.38 269 GLY A CA 1
ATOM 1910 C C . GLY A 1 269 ? -1.575 -10.005 -15.076 1.00 85.38 269 GLY A C 1
ATOM 1911 O O . GLY A 1 269 ? -2.272 -9.192 -14.473 1.00 85.38 269 GLY A O 1
ATOM 1912 N N . THR A 1 270 ? -0.250 -10.051 -14.867 1.00 90.06 270 THR A N 1
ATOM 1913 C CA . THR A 1 270 ? 0.417 -9.186 -13.866 1.00 90.06 270 THR A CA 1
ATOM 1914 C C . THR A 1 270 ? 0.197 -7.698 -14.158 1.00 90.06 270 THR A C 1
ATOM 1916 O O . THR A 1 270 ? -0.128 -6.930 -13.256 1.00 90.06 270 THR A O 1
ATOM 1919 N N . HIS A 1 271 ? 0.227 -7.310 -15.433 1.00 96.06 271 HIS A N 1
ATOM 1920 C CA . HIS A 1 271 ? 0.001 -5.934 -15.891 1.00 96.06 271 HIS A CA 1
ATOM 1921 C C . HIS A 1 271 ? -1.470 -5.505 -15.951 1.00 96.06 271 HIS A C 1
ATOM 1923 O O . HIS A 1 271 ? -1.743 -4.388 -16.388 1.00 96.06 271 HIS A O 1
ATOM 1929 N N . ASP A 1 272 ? -2.427 -6.349 -15.566 1.00 94.81 272 ASP A N 1
ATOM 1930 C CA . ASP A 1 272 ? -3.852 -6.036 -15.730 1.00 94.81 272 ASP A CA 1
ATOM 1931 C C . ASP A 1 272 ? -4.289 -4.863 -14.835 1.00 94.81 272 ASP A C 1
ATOM 1933 O O . ASP A 1 272 ? -5.222 -4.140 -15.187 1.00 94.81 272 ASP A O 1
ATOM 1937 N N . GLY A 1 273 ? -3.574 -4.642 -13.724 1.00 95.88 273 GLY A N 1
ATOM 1938 C CA . GLY A 1 273 ? -3.773 -3.544 -12.775 1.00 95.88 273 GLY A CA 1
ATOM 1939 C C . GLY A 1 273 ? -2.621 -2.538 -12.718 1.00 95.88 273 GLY A C 1
ATOM 1940 O O . GLY A 1 273 ? -1.813 -2.450 -13.644 1.00 95.88 273 GLY A O 1
ATOM 1941 N N . GLY A 1 274 ? -2.581 -1.759 -11.638 1.00 97.06 274 GLY A N 1
ATOM 1942 C CA . GLY A 1 274 ? -1.561 -0.756 -11.326 1.00 97.06 274 GLY A CA 1
ATOM 1943 C C . GLY A 1 274 ? -0.201 -1.344 -10.943 1.00 97.06 274 GLY A C 1
ATOM 1944 O O . GLY A 1 274 ? -0.025 -2.559 -10.837 1.00 97.06 274 GLY A O 1
ATOM 1945 N N . GLY A 1 275 ? 0.793 -0.471 -10.788 1.00 97.88 275 GLY A N 1
ATOM 1946 C CA . GLY A 1 275 ? 2.093 -0.801 -10.197 1.00 97.88 275 GLY A CA 1
ATOM 1947 C C . GLY A 1 275 ? 3.063 -1.636 -11.035 1.00 97.88 275 GLY A C 1
ATOM 1948 O O . GLY A 1 275 ? 4.253 -1.645 -10.735 1.00 97.88 275 GLY A O 1
ATOM 1949 N N . THR A 1 276 ? 2.609 -2.336 -12.078 1.00 98.44 276 THR A N 1
ATOM 1950 C CA . THR A 1 276 ? 3.461 -3.270 -12.838 1.00 98.44 276 THR A CA 1
ATOM 1951 C C . THR A 1 276 ? 3.979 -2.652 -14.133 1.00 98.44 276 THR A C 1
ATOM 1953 O O . THR A 1 276 ? 3.201 -2.096 -14.916 1.00 98.44 276 THR A O 1
ATOM 1956 N N . VAL A 1 277 ? 5.283 -2.770 -14.386 1.00 98.62 277 VAL A N 1
ATOM 1957 C CA . VAL A 1 277 ? 5.962 -2.244 -15.579 1.00 98.62 277 VAL A CA 1
ATOM 1958 C C . VAL A 1 277 ? 7.062 -3.182 -16.071 1.00 98.62 277 VAL A C 1
ATOM 1960 O O . VAL A 1 277 ? 7.707 -3.869 -15.281 1.00 98.62 277 VAL A O 1
ATOM 1963 N N . ASP A 1 278 ? 7.318 -3.141 -17.381 1.00 98.19 278 ASP A N 1
ATOM 1964 C CA . ASP A 1 278 ? 8.515 -3.739 -17.973 1.00 98.19 278 ASP A CA 1
ATOM 1965 C C . ASP A 1 278 ? 9.419 -2.646 -18.529 1.00 98.19 278 ASP A C 1
ATOM 1967 O O . ASP A 1 278 ? 8.996 -1.824 -19.350 1.00 98.19 278 ASP A O 1
ATOM 1971 N N . VAL A 1 279 ? 10.686 -2.668 -18.126 1.00 98.56 279 VAL A N 1
ATOM 1972 C CA . VAL A 1 279 ? 11.731 -1.763 -18.603 1.00 98.56 279 VAL A CA 1
ATOM 1973 C C . VAL A 1 279 ? 12.520 -2.432 -19.723 1.00 98.56 279 VAL A C 1
ATOM 1975 O O . VAL A 1 279 ? 13.059 -3.536 -19.581 1.00 98.56 279 VAL A O 1
ATOM 1978 N N . SER A 1 280 ? 12.651 -1.716 -20.834 1.00 97.50 280 SER A N 1
ATOM 1979 C CA . SER A 1 280 ? 13.534 -2.082 -21.931 1.00 97.50 280 SER A CA 1
ATOM 1980 C C . SER A 1 280 ? 14.994 -1.955 -21.510 1.00 97.50 280 SER A C 1
ATOM 1982 O O . SER A 1 280 ? 15.432 -0.927 -20.999 1.00 97.50 280 SER A O 1
ATOM 1984 N N . VAL A 1 281 ? 15.781 -2.989 -21.799 1.00 97.62 281 VAL A N 1
ATOM 1985 C CA . VAL A 1 281 ? 17.218 -3.034 -21.480 1.00 97.62 281 VAL A CA 1
ATOM 1986 C C . VAL A 1 281 ? 18.108 -3.205 -22.711 1.00 97.62 281 VAL A C 1
ATOM 1988 O O . VAL A 1 281 ? 19.294 -3.534 -22.594 1.00 97.62 281 VAL A O 1
ATOM 1991 N N . SER A 1 282 ? 17.548 -3.015 -23.907 1.00 93.44 282 SER A N 1
ATOM 1992 C CA . SER A 1 282 ? 18.240 -3.251 -25.180 1.00 93.44 282 SER A CA 1
ATOM 1993 C C . SER A 1 282 ? 19.479 -2.368 -25.365 1.00 93.44 282 SER A C 1
ATOM 1995 O O . SER A 1 282 ? 20.464 -2.821 -25.942 1.00 93.44 282 SER A O 1
ATOM 1997 N N . SER A 1 283 ? 19.468 -1.149 -24.820 1.00 93.00 283 SER A N 1
ATOM 1998 C CA . SER A 1 283 ? 20.589 -0.199 -24.845 1.00 93.00 283 SER A CA 1
ATOM 1999 C C . SER A 1 283 ? 21.536 -0.312 -23.641 1.00 93.00 283 SER A C 1
ATOM 2001 O O . SER A 1 283 ? 22.544 0.395 -23.582 1.00 93.00 283 SER A O 1
ATOM 2003 N N . LEU A 1 284 ? 21.231 -1.177 -22.667 1.00 97.00 284 LEU A N 1
ATOM 2004 C CA . LEU A 1 284 ? 21.950 -1.249 -21.395 1.00 97.00 284 LEU A CA 1
ATOM 2005 C C . LEU A 1 284 ? 22.965 -2.393 -21.374 1.00 97.00 284 LEU A C 1
ATOM 2007 O O . LEU A 1 284 ? 22.653 -3.538 -21.717 1.00 97.00 284 LEU A O 1
ATOM 2011 N N . THR A 1 285 ? 24.167 -2.094 -20.875 1.00 97.62 285 THR A N 1
ATOM 2012 C CA . THR A 1 285 ? 25.154 -3.113 -20.491 1.00 97.62 285 THR A CA 1
ATOM 2013 C C . THR A 1 285 ? 24.646 -3.921 -19.297 1.00 97.62 285 THR A C 1
ATOM 2015 O O . THR A 1 285 ? 23.792 -3.455 -18.547 1.00 97.62 285 THR A O 1
ATOM 2018 N N . MET A 1 286 ? 25.199 -5.116 -19.065 1.00 97.19 286 MET A N 1
ATOM 2019 C CA . MET A 1 286 ? 24.777 -5.958 -17.938 1.00 97.19 286 MET A CA 1
ATOM 2020 C C . MET A 1 286 ? 24.908 -5.245 -16.581 1.00 97.19 286 MET A C 1
ATOM 2022 O O . MET A 1 286 ? 24.003 -5.325 -15.757 1.00 97.19 286 MET A O 1
ATOM 2026 N N . THR A 1 287 ? 25.984 -4.481 -16.370 1.00 97.75 287 THR A N 1
ATOM 2027 C CA . THR A 1 287 ? 26.154 -3.656 -15.163 1.00 97.75 287 THR A CA 1
ATOM 2028 C C . THR A 1 287 ? 25.026 -2.642 -15.009 1.00 97.75 287 THR A C 1
ATOM 2030 O O . THR A 1 287 ? 24.437 -2.557 -13.937 1.00 97.75 287 THR A O 1
ATOM 2033 N N . LYS A 1 288 ? 24.675 -1.919 -16.083 1.00 98.38 288 LYS A N 1
ATOM 2034 C CA . LYS A 1 288 ? 23.578 -0.944 -16.044 1.00 98.38 288 LYS A CA 1
ATOM 2035 C C . LYS A 1 288 ? 22.230 -1.604 -15.773 1.00 98.38 288 LYS A C 1
ATOM 2037 O O . LYS A 1 288 ? 21.449 -1.051 -15.019 1.00 98.38 288 LYS A O 1
ATOM 2042 N N . ARG A 1 289 ? 21.980 -2.803 -16.310 1.00 98.56 289 ARG A N 1
ATOM 2043 C CA . ARG A 1 289 ? 20.755 -3.572 -16.020 1.00 98.56 289 ARG A CA 1
ATOM 2044 C C . ARG A 1 289 ? 20.611 -3.863 -14.530 1.00 98.56 289 ARG A C 1
ATOM 2046 O O . ARG A 1 289 ? 19.557 -3.617 -13.959 1.00 98.56 289 ARG A O 1
ATOM 2053 N N . TRP A 1 290 ? 21.679 -4.340 -13.895 1.00 98.56 290 TRP A N 1
ATOM 2054 C CA . TRP A 1 290 ? 21.660 -4.611 -12.460 1.00 98.56 290 TRP A CA 1
ATOM 2055 C C . TRP A 1 290 ? 21.613 -3.341 -11.605 1.00 98.56 290 TRP A C 1
ATOM 2057 O O . TRP A 1 290 ? 20.951 -3.334 -10.571 1.00 98.56 290 TRP A O 1
ATOM 2067 N N . GLN A 1 291 ? 22.246 -2.249 -12.046 1.00 98.69 291 GLN A N 1
ATOM 2068 C CA . GLN A 1 291 ? 22.074 -0.934 -11.419 1.00 98.69 291 GLN A CA 1
ATOM 2069 C C . GLN A 1 291 ? 20.616 -0.472 -11.491 1.00 98.69 291 GLN A C 1
ATOM 2071 O O . GLN A 1 291 ? 20.096 -0.010 -10.481 1.00 98.69 291 GLN A O 1
ATOM 2076 N N . THR A 1 292 ? 19.938 -0.659 -12.628 1.00 98.81 292 THR A N 1
ATOM 2077 C CA . THR A 1 292 ? 18.507 -0.359 -12.775 1.00 98.81 292 THR A CA 1
ATOM 2078 C C . THR A 1 292 ? 17.656 -1.204 -11.832 1.00 98.81 292 THR A C 1
ATOM 2080 O O . THR A 1 292 ? 16.843 -0.636 -11.115 1.00 98.81 292 THR A O 1
ATOM 2083 N N . VAL A 1 293 ? 17.881 -2.524 -11.744 1.00 98.88 293 VAL A N 1
ATOM 2084 C CA . VAL A 1 293 ? 17.185 -3.379 -10.757 1.00 98.88 293 VAL A CA 1
ATOM 2085 C C . VAL A 1 293 ? 17.389 -2.851 -9.338 1.00 98.88 293 VAL A C 1
ATOM 2087 O O . VAL A 1 293 ? 16.418 -2.699 -8.603 1.00 98.88 293 VAL A O 1
ATOM 2090 N N . LYS A 1 294 ? 18.633 -2.529 -8.963 1.00 98.88 294 LYS A N 1
ATOM 2091 C CA . LYS A 1 294 ? 18.951 -1.999 -7.635 1.00 98.88 294 LYS A CA 1
ATOM 2092 C C . LYS A 1 294 ? 18.218 -0.685 -7.358 1.00 98.88 294 LYS A C 1
ATOM 2094 O O . LYS A 1 294 ? 17.577 -0.583 -6.324 1.00 98.88 294 LYS A O 1
ATOM 2099 N N . ALA A 1 295 ? 18.272 0.280 -8.277 1.00 98.88 295 ALA A N 1
ATOM 2100 C CA . ALA A 1 295 ? 17.609 1.575 -8.119 1.00 98.88 295 ALA A CA 1
ATOM 2101 C C . ALA A 1 295 ? 16.086 1.432 -7.990 1.00 98.88 295 ALA A C 1
ATOM 2103 O O . ALA A 1 295 ? 15.486 2.036 -7.109 1.00 98.88 295 ALA A O 1
ATOM 2104 N N . MET A 1 296 ? 15.468 0.573 -8.807 1.00 98.88 296 MET A N 1
ATOM 2105 C CA . MET A 1 296 ? 14.036 0.284 -8.703 1.00 98.88 296 MET A CA 1
ATOM 2106 C C . MET A 1 296 ? 13.686 -0.369 -7.358 1.00 98.88 296 MET A C 1
ATOM 2108 O O . MET A 1 296 ? 12.712 0.024 -6.724 1.00 98.88 296 MET A O 1
ATOM 2112 N N . ARG A 1 297 ? 14.492 -1.324 -6.877 1.00 98.88 297 ARG A N 1
ATOM 2113 C CA . ARG A 1 297 ? 14.288 -1.928 -5.549 1.00 98.88 297 ARG A CA 1
ATOM 2114 C C . ARG A 1 297 ? 14.461 -0.921 -4.415 1.00 98.88 297 ARG A C 1
ATOM 2116 O O . ARG A 1 297 ? 13.698 -0.970 -3.462 1.00 98.88 297 ARG A O 1
ATOM 2123 N N . THR A 1 298 ? 15.418 -0.000 -4.530 1.00 98.81 298 THR A N 1
ATOM 2124 C CA . THR A 1 298 ? 15.651 1.067 -3.545 1.00 98.81 298 THR A CA 1
ATOM 2125 C C . THR A 1 298 ? 14.427 1.951 -3.340 1.00 98.81 298 THR A C 1
ATOM 2127 O O . THR A 1 298 ? 14.129 2.277 -2.201 1.00 98.81 298 THR A O 1
ATOM 2130 N N . VAL A 1 299 ? 13.690 2.273 -4.404 1.00 98.81 299 VAL A N 1
ATOM 2131 C CA . VAL A 1 299 ? 12.465 3.088 -4.312 1.00 98.81 299 VAL A CA 1
ATOM 2132 C C . VAL A 1 299 ? 11.198 2.258 -4.062 1.00 98.81 299 VAL A C 1
ATOM 2134 O O . VAL A 1 299 ? 10.094 2.789 -4.135 1.00 98.81 299 VAL A O 1
ATOM 2137 N N . GLY A 1 300 ? 11.322 0.951 -3.803 1.00 98.69 300 GLY A N 1
ATOM 2138 C CA . GLY A 1 300 ? 10.191 0.110 -3.404 1.00 98.69 300 GLY A CA 1
ATOM 2139 C C . GLY A 1 300 ? 9.523 -0.720 -4.505 1.00 98.69 300 GLY A C 1
ATOM 2140 O O . GLY A 1 300 ? 8.364 -1.109 -4.359 1.00 98.69 300 GLY A O 1
ATOM 2141 N N . PHE A 1 301 ? 10.204 -1.016 -5.617 1.00 98.94 301 PHE A N 1
ATOM 2142 C CA . PHE A 1 301 ? 9.739 -2.048 -6.553 1.00 98.94 301 PHE A CA 1
ATOM 2143 C C . PHE A 1 301 ? 10.241 -3.447 -6.168 1.00 98.94 301 PHE A C 1
ATOM 2145 O O . PHE A 1 301 ? 11.429 -3.657 -5.927 1.00 98.94 301 PHE A O 1
ATOM 2152 N N . ALA A 1 302 ? 9.376 -4.450 -6.281 1.00 98.81 302 ALA A N 1
ATOM 2153 C CA . ALA A 1 302 ? 9.786 -5.833 -6.491 1.00 98.81 302 ALA A CA 1
ATOM 2154 C C . ALA A 1 302 ? 10.227 -5.989 -7.956 1.00 98.81 302 ALA A C 1
ATOM 2156 O O . ALA A 1 302 ? 9.382 -6.068 -8.846 1.00 98.81 302 ALA A O 1
ATOM 2157 N N . ALA A 1 303 ? 11.536 -5.962 -8.230 1.00 98.75 303 ALA A N 1
ATOM 2158 C CA . ALA A 1 303 ? 12.071 -5.913 -9.598 1.00 98.75 303 ALA A CA 1
ATOM 2159 C C . ALA A 1 303 ? 13.055 -7.047 -9.905 1.00 98.75 303 ALA A C 1
ATOM 2161 O O . ALA A 1 303 ? 13.960 -7.301 -9.115 1.00 98.75 303 ALA A O 1
ATOM 2162 N N . TRP A 1 304 ? 12.954 -7.672 -11.080 1.00 98.62 304 TRP A N 1
ATOM 2163 C CA . TRP A 1 304 ? 13.853 -8.740 -11.537 1.00 98.62 304 TRP A CA 1
ATOM 2164 C C . TRP A 1 304 ? 14.331 -8.500 -12.965 1.00 98.62 304 TRP A C 1
ATOM 2166 O O . TRP A 1 304 ? 13.545 -8.139 -13.842 1.00 98.62 304 TRP A O 1
ATOM 2176 N N . LEU A 1 305 ? 15.608 -8.781 -13.233 1.00 98.44 305 LEU A N 1
ATOM 2177 C CA . LEU A 1 305 ? 16.107 -8.855 -14.603 1.00 98.44 305 LEU A CA 1
ATOM 2178 C C . LEU A 1 305 ? 15.687 -10.192 -15.227 1.00 98.44 305 LEU A C 1
ATOM 2180 O O . LEU A 1 305 ? 16.238 -11.242 -14.903 1.00 98.44 305 LEU A O 1
ATOM 2184 N N . ARG A 1 306 ? 14.741 -10.150 -16.162 1.00 97.69 306 ARG A N 1
ATOM 2185 C CA . ARG A 1 306 ? 14.300 -11.317 -16.927 1.00 97.69 306 ARG A CA 1
ATOM 2186 C C . ARG A 1 306 ? 15.247 -11.615 -18.076 1.00 97.69 306 ARG A C 1
ATOM 2188 O O . ARG A 1 306 ? 15.846 -10.711 -18.665 1.00 97.69 306 ARG A O 1
ATOM 2195 N N . ASN A 1 307 ? 15.371 -12.895 -18.414 1.00 94.69 307 ASN A N 1
ATOM 2196 C CA . ASN A 1 307 ? 16.196 -13.361 -19.524 1.00 94.69 307 ASN A CA 1
ATOM 2197 C C . ASN A 1 307 ? 15.533 -14.515 -20.311 1.00 94.69 307 ASN A C 1
ATOM 2199 O O . ASN A 1 307 ? 14.646 -15.180 -19.772 1.00 94.69 307 ASN A O 1
ATOM 2203 N N . PRO A 1 308 ? 15.980 -14.805 -21.552 1.00 94.38 308 PRO A N 1
ATOM 2204 C CA . PRO A 1 308 ? 15.335 -15.803 -22.418 1.00 94.38 308 PRO A CA 1
ATOM 2205 C C . PRO A 1 308 ? 15.354 -17.252 -21.911 1.00 94.38 308 PRO A C 1
ATOM 2207 O O . PRO A 1 308 ? 14.633 -18.090 -22.437 1.00 94.38 308 PRO A O 1
ATOM 2210 N N . SER A 1 309 ? 16.169 -17.591 -20.905 1.00 93.88 309 SER A N 1
ATOM 2211 C CA . SER A 1 309 ? 16.120 -18.935 -20.304 1.00 93.88 309 SER A CA 1
ATOM 2212 C C . SER A 1 309 ? 14.936 -19.123 -19.348 1.00 93.88 309 SER A C 1
ATOM 2214 O O . SER A 1 309 ? 14.619 -20.250 -18.981 1.00 93.88 309 SER A O 1
ATOM 2216 N N . GLN A 1 310 ? 14.272 -18.030 -18.955 1.00 92.69 310 GLN A N 1
ATOM 2217 C CA . GLN A 1 310 ? 13.155 -18.024 -18.006 1.00 92.69 310 GLN A CA 1
ATOM 2218 C C . GLN A 1 310 ? 11.778 -18.010 -18.694 1.00 92.69 310 GLN A C 1
ATOM 2220 O O . GLN A 1 310 ? 10.763 -18.115 -18.012 1.00 92.69 310 GLN A O 1
ATOM 2225 N N . GLY A 1 311 ? 11.732 -17.866 -20.021 1.00 88.94 311 GLY A N 1
ATOM 2226 C CA . GLY A 1 311 ? 10.504 -17.826 -20.816 1.00 88.94 311 GLY A CA 1
ATOM 2227 C C . GLY A 1 311 ? 10.741 -17.265 -22.220 1.00 88.94 311 GLY A C 1
ATOM 2228 O O . GLY A 1 311 ? 11.850 -16.839 -22.543 1.00 88.94 311 GLY A O 1
ATOM 2229 N N . ASP A 1 312 ? 9.698 -17.268 -23.054 1.00 89.06 312 ASP A N 1
ATOM 2230 C CA . ASP A 1 312 ? 9.748 -16.793 -24.447 1.00 89.06 312 ASP A CA 1
ATOM 2231 C C . ASP A 1 312 ? 9.677 -15.258 -24.532 1.00 89.06 312 ASP A C 1
ATOM 2233 O O . ASP A 1 312 ? 8.707 -14.658 -24.996 1.00 89.06 312 ASP A O 1
ATOM 2237 N N . TRP A 1 313 ? 10.708 -14.607 -23.999 1.00 89.75 313 TRP A N 1
ATOM 2238 C CA . TRP A 1 313 ? 10.856 -13.156 -23.980 1.00 89.75 313 TRP A CA 1
ATOM 2239 C C . TRP A 1 313 ? 12.330 -12.745 -24.065 1.00 89.75 313 TRP A C 1
ATOM 2241 O O . TRP A 1 313 ? 13.219 -13.455 -23.585 1.00 89.75 313 TRP A O 1
ATOM 2251 N N . PRO A 1 314 ? 12.630 -11.572 -24.652 1.00 93.38 314 PRO A N 1
ATOM 2252 C CA . PRO A 1 314 ? 13.972 -11.013 -24.599 1.00 93.38 314 PRO A CA 1
ATOM 2253 C C . PRO A 1 314 ? 14.315 -10.554 -23.176 1.00 93.38 314 PRO A C 1
ATOM 2255 O O . PRO A 1 314 ? 13.472 -10.514 -22.279 1.00 93.38 314 PRO A O 1
ATOM 2258 N N . TYR A 1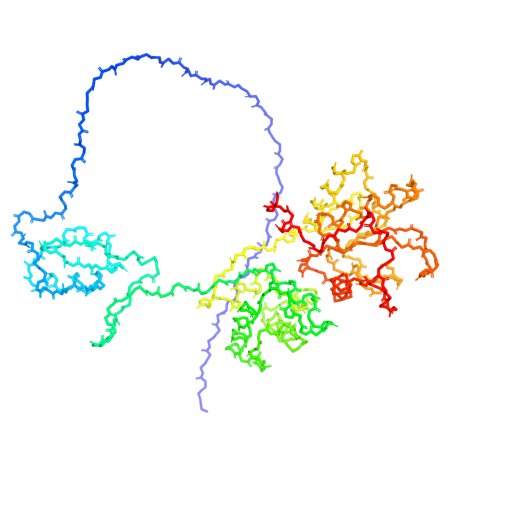 315 ? 15.566 -10.137 -22.980 1.00 97.06 315 TYR A N 1
ATOM 2259 C CA . TYR A 1 315 ? 15.939 -9.427 -21.761 1.00 97.06 315 TYR A CA 1
ATOM 2260 C C . TYR A 1 315 ? 15.062 -8.185 -21.547 1.00 97.06 315 TYR A C 1
ATOM 2262 O O . TYR A 1 315 ? 14.923 -7.364 -22.455 1.00 97.06 315 TYR A O 1
ATOM 2270 N N . HIS A 1 316 ? 14.548 -8.036 -20.332 1.00 98.06 316 HIS A N 1
ATOM 2271 C CA . HIS A 1 316 ? 13.821 -6.868 -19.828 1.00 98.06 316 HIS A CA 1
ATOM 2272 C C . HIS A 1 316 ? 13.877 -6.884 -18.296 1.00 98.06 316 HIS A C 1
ATOM 2274 O O . HIS A 1 316 ? 14.214 -7.912 -17.709 1.00 98.06 316 HIS A O 1
ATOM 2280 N N . ILE A 1 317 ? 13.591 -5.766 -17.634 1.00 98.69 317 ILE A N 1
ATOM 2281 C CA . ILE A 1 317 ? 13.383 -5.767 -16.178 1.00 98.69 317 ILE A CA 1
ATOM 2282 C C . ILE A 1 317 ? 11.885 -5.732 -15.938 1.00 98.69 317 ILE A C 1
ATOM 2284 O O . ILE A 1 317 ? 11.230 -4.801 -16.391 1.00 98.69 317 ILE A O 1
ATOM 2288 N N . HIS A 1 318 ? 11.373 -6.737 -15.240 1.00 98.56 318 HIS A N 1
ATOM 2289 C CA . HIS A 1 318 ? 9.989 -6.778 -14.788 1.00 98.56 318 HIS A CA 1
ATOM 2290 C C . HIS A 1 318 ? 9.927 -6.238 -13.365 1.00 98.56 318 HIS A C 1
ATOM 2292 O O . HIS A 1 318 ? 10.705 -6.697 -12.523 1.00 98.56 318 HIS A O 1
ATOM 2298 N N . ALA A 1 319 ? 9.040 -5.285 -13.092 1.00 98.81 319 ALA A N 1
ATOM 2299 C CA . ALA A 1 319 ? 8.933 -4.656 -11.783 1.00 98.81 319 ALA A CA 1
ATOM 2300 C C . ALA A 1 319 ? 7.482 -4.426 -11.360 1.00 98.81 319 ALA A C 1
ATOM 2302 O O . ALA A 1 319 ? 6.661 -3.989 -12.164 1.00 98.81 319 ALA A O 1
ATOM 2303 N N . VAL A 1 320 ? 7.201 -4.670 -10.080 1.00 98.88 320 VAL A N 1
ATOM 2304 C CA . VAL A 1 320 ? 5.899 -4.457 -9.436 1.00 98.88 320 VAL A CA 1
ATOM 2305 C C . VAL A 1 320 ? 6.075 -3.492 -8.267 1.00 98.88 320 VAL A C 1
ATOM 2307 O O . VAL A 1 320 ? 6.911 -3.728 -7.396 1.00 98.88 320 VAL A O 1
ATOM 2310 N N . ALA A 1 321 ? 5.330 -2.390 -8.249 1.00 98.81 321 ALA A N 1
ATOM 2311 C CA . ALA A 1 321 ? 5.365 -1.414 -7.166 1.00 98.81 321 ALA A CA 1
ATOM 2312 C C . ALA A 1 321 ? 4.754 -2.021 -5.897 1.00 98.81 321 ALA A C 1
ATOM 2314 O O . ALA A 1 321 ? 3.546 -2.260 -5.833 1.00 98.81 321 ALA A O 1
ATOM 2315 N N . VAL A 1 322 ? 5.583 -2.268 -4.882 1.00 98.81 322 VAL A N 1
ATOM 2316 C CA . VAL A 1 322 ? 5.118 -2.781 -3.589 1.00 98.81 322 VAL A CA 1
ATOM 2317 C C . VAL A 1 322 ? 4.156 -1.760 -2.973 1.00 98.81 322 VAL A C 1
ATOM 2319 O O . VAL A 1 322 ? 4.365 -0.546 -3.084 1.00 98.81 322 VAL A O 1
ATOM 2322 N N . GLY A 1 323 ? 3.061 -2.240 -2.385 1.00 98.25 323 GLY A N 1
ATOM 2323 C CA . GLY A 1 323 ? 2.021 -1.393 -1.794 1.00 98.25 323 GLY A CA 1
ATOM 2324 C C . GLY A 1 323 ? 0.994 -0.825 -2.782 1.00 98.25 323 GLY A C 1
ATOM 2325 O O . GLY A 1 323 ? 0.028 -0.216 -2.349 1.00 98.25 323 GLY A O 1
ATOM 2326 N N . ASP A 1 324 ? 1.128 -1.028 -4.098 1.00 98.44 324 ASP A N 1
ATOM 2327 C CA . ASP A 1 324 ? 0.142 -0.497 -5.055 1.00 98.44 324 ASP A CA 1
ATOM 2328 C C . ASP A 1 324 ? -1.235 -1.175 -4.901 1.00 98.44 324 ASP A C 1
ATOM 2330 O O . ASP A 1 324 ? -1.391 -2.365 -5.169 1.00 98.44 324 ASP A O 1
ATOM 2334 N N . THR A 1 325 ? -2.248 -0.431 -4.463 1.00 97.31 325 THR A N 1
ATOM 2335 C CA . THR A 1 325 ? -3.582 -0.981 -4.164 1.00 97.31 325 THR A CA 1
ATOM 2336 C C . THR A 1 325 ? -4.418 -1.286 -5.412 1.00 97.31 325 THR A C 1
ATOM 2338 O O . THR A 1 325 ? -5.391 -2.034 -5.319 1.00 97.31 325 THR A O 1
ATOM 2341 N N . ASP A 1 326 ? -4.001 -0.804 -6.589 1.00 96.31 326 ASP A N 1
ATOM 2342 C CA . ASP A 1 326 ? -4.650 -1.067 -7.879 1.00 96.31 326 ASP A CA 1
ATOM 2343 C C . ASP A 1 326 ? -4.064 -2.303 -8.594 1.00 96.31 326 ASP A C 1
ATOM 2345 O O . ASP A 1 326 ? -4.464 -2.617 -9.724 1.00 96.31 326 ASP A O 1
ATOM 2349 N N . MET A 1 327 ? -3.091 -3.002 -7.996 1.00 96.50 327 MET A N 1
ATOM 2350 C CA . MET A 1 327 ? -2.415 -4.135 -8.634 1.00 96.50 327 MET A CA 1
ATOM 2351 C C . MET A 1 327 ? -3.339 -5.340 -8.873 1.00 96.50 327 MET A C 1
ATOM 2353 O O . MET A 1 327 ? -4.344 -5.556 -8.195 1.00 96.50 327 MET A O 1
ATOM 2357 N N . SER A 1 328 ? -2.970 -6.167 -9.853 1.00 95.69 328 SER A N 1
ATOM 2358 C CA . SER A 1 328 ? -3.636 -7.450 -10.092 1.00 95.69 328 SER A CA 1
ATOM 2359 C C . SER A 1 328 ? -3.259 -8.484 -9.022 1.00 95.69 328 SER A C 1
ATOM 2361 O O . SER A 1 328 ? -2.183 -8.417 -8.428 1.00 95.69 328 SER A O 1
ATOM 2363 N N . ILE A 1 329 ? -4.091 -9.516 -8.836 1.00 93.38 329 ILE A N 1
ATOM 2364 C CA . ILE A 1 329 ? -3.775 -10.646 -7.941 1.00 93.38 329 ILE A CA 1
ATOM 2365 C C . ILE A 1 329 ? -2.486 -11.362 -8.386 1.00 93.38 329 ILE A C 1
ATOM 2367 O O . ILE A 1 329 ? -1.684 -11.774 -7.548 1.00 93.38 329 ILE A O 1
ATOM 2371 N N . SER A 1 330 ? -2.244 -11.480 -9.697 1.00 94.69 330 SER A N 1
ATOM 2372 C CA . SER A 1 330 ? -0.999 -12.059 -10.213 1.00 94.69 330 SER A CA 1
ATOM 2373 C C . SER A 1 330 ? 0.224 -11.237 -9.792 1.00 94.69 330 SER A C 1
ATOM 2375 O O . SER A 1 330 ? 1.211 -11.815 -9.345 1.00 94.69 330 SER A O 1
ATOM 2377 N N . ALA A 1 331 ? 0.161 -9.903 -9.884 1.00 97.44 331 ALA A N 1
ATOM 2378 C CA . ALA A 1 331 ? 1.239 -9.015 -9.438 1.00 97.44 331 ALA A CA 1
ATOM 2379 C C . ALA A 1 331 ? 1.424 -9.050 -7.910 1.00 97.44 331 ALA A C 1
ATOM 2381 O O . ALA A 1 331 ? 2.551 -9.126 -7.423 1.00 97.44 331 ALA A O 1
ATOM 2382 N N . ARG A 1 332 ? 0.325 -9.108 -7.152 1.00 97.44 332 ARG A N 1
ATOM 2383 C CA . ARG A 1 332 ? 0.324 -9.297 -5.695 1.00 97.44 332 ARG A CA 1
ATOM 2384 C C . ARG A 1 332 ? 1.107 -10.543 -5.277 1.00 97.44 332 ARG A C 1
ATOM 2386 O O . ARG A 1 332 ? 1.995 -10.468 -4.433 1.00 97.44 332 ARG A O 1
ATOM 2393 N N . ASN A 1 333 ? 0.864 -11.677 -5.939 1.00 97.25 333 ASN A N 1
ATOM 2394 C CA . ASN A 1 333 ? 1.601 -12.917 -5.674 1.00 97.25 333 ASN A CA 1
ATOM 2395 C C . ASN A 1 333 ? 3.105 -12.779 -5.975 1.00 97.25 333 ASN A C 1
ATOM 2397 O O . ASN A 1 333 ? 3.921 -13.433 -5.329 1.00 97.25 333 ASN A O 1
ATOM 2401 N N . GLN A 1 334 ? 3.496 -11.927 -6.927 1.00 98.44 334 GLN A N 1
ATOM 2402 C CA . GLN A 1 334 ? 4.908 -11.645 -7.188 1.00 98.44 334 GLN A CA 1
ATOM 2403 C C . GLN A 1 334 ? 5.546 -10.806 -6.081 1.00 98.44 334 GLN A C 1
ATOM 2405 O O . GLN A 1 334 ? 6.686 -11.083 -5.713 1.00 98.44 334 GLN A O 1
ATOM 2410 N N . VAL A 1 335 ? 4.827 -9.838 -5.507 1.00 98.62 335 VAL A N 1
ATOM 2411 C CA . VAL A 1 335 ? 5.289 -9.119 -4.305 1.00 98.62 335 VAL A CA 1
ATOM 2412 C C . VAL A 1 335 ? 5.469 -10.092 -3.137 1.00 98.62 335 VAL A C 1
ATOM 2414 O O . VAL A 1 335 ? 6.511 -10.086 -2.485 1.00 98.62 335 VAL A O 1
ATOM 2417 N N . ALA A 1 336 ? 4.514 -11.000 -2.933 1.00 98.25 336 ALA A N 1
ATOM 2418 C CA . ALA A 1 336 ? 4.607 -12.057 -1.929 1.00 98.25 336 ALA A CA 1
ATOM 2419 C C . ALA A 1 336 ? 5.799 -13.007 -2.167 1.00 98.25 336 ALA A C 1
ATOM 2421 O O . ALA A 1 336 ? 6.440 -13.487 -1.229 1.00 98.25 336 ALA A O 1
ATOM 2422 N N . ASP A 1 337 ? 6.121 -13.297 -3.431 1.00 98.19 337 ASP A N 1
ATOM 2423 C CA . ASP A 1 337 ? 7.328 -14.028 -3.813 1.00 98.19 337 ASP A CA 1
ATOM 2424 C C . ASP A 1 337 ? 8.597 -13.247 -3.467 1.00 98.19 337 ASP A C 1
ATOM 2426 O O . ASP A 1 337 ? 9.512 -13.821 -2.873 1.00 98.19 337 ASP A O 1
ATOM 2430 N N . TYR A 1 338 ? 8.633 -11.960 -3.809 1.00 98.56 338 TYR A N 1
ATOM 2431 C CA . TYR A 1 338 ? 9.759 -11.066 -3.560 1.00 98.56 338 TYR A CA 1
ATOM 2432 C C . TYR A 1 338 ? 10.082 -10.939 -2.071 1.00 98.56 338 TYR A C 1
ATOM 2434 O O . TYR A 1 338 ? 11.249 -11.061 -1.700 1.00 98.56 338 TYR A O 1
ATOM 2442 N N . TYR A 1 339 ? 9.057 -10.775 -1.227 1.00 98.12 339 TYR A N 1
ATOM 2443 C CA . TYR A 1 339 ? 9.196 -10.659 0.228 1.00 98.12 339 TYR A CA 1
ATOM 2444 C C . TYR A 1 339 ? 10.005 -11.818 0.831 1.00 98.12 339 TYR A C 1
ATOM 2446 O O . TYR A 1 339 ? 10.894 -11.601 1.649 1.00 98.12 339 TYR A O 1
ATOM 2454 N N . VAL A 1 340 ? 9.779 -13.047 0.351 1.00 97.06 340 VAL A N 1
ATOM 2455 C CA . VAL A 1 340 ? 10.499 -14.251 0.809 1.00 97.06 340 VAL A CA 1
ATOM 2456 C C . VAL A 1 340 ? 11.692 -14.639 -0.083 1.00 97.06 340 VAL A C 1
ATOM 2458 O O . VAL A 1 340 ? 12.136 -15.789 -0.067 1.00 97.06 340 VAL A O 1
ATOM 2461 N N . GLY A 1 341 ? 12.207 -13.713 -0.899 1.00 97.25 341 GLY A N 1
ATOM 2462 C CA . GLY A 1 341 ? 13.423 -13.906 -1.699 1.00 97.25 341 GLY A CA 1
ATOM 2463 C C . GLY A 1 341 ? 13.266 -14.810 -2.928 1.00 97.25 341 GLY A C 1
ATOM 2464 O O . GLY A 1 341 ? 14.232 -15.453 -3.352 1.00 97.25 341 GLY A O 1
ATOM 2465 N N . LYS A 1 342 ? 12.062 -14.899 -3.504 1.00 98.25 342 LYS A N 1
ATOM 2466 C CA . LYS A 1 342 ? 11.783 -15.677 -4.723 1.00 98.25 342 LYS A CA 1
ATOM 2467 C C . LYS A 1 342 ? 11.655 -14.798 -5.965 1.00 98.25 342 LYS A C 1
ATOM 2469 O O . LYS A 1 342 ? 11.586 -13.573 -5.905 1.00 98.25 342 LYS A O 1
ATOM 2474 N N . ASN A 1 343 ? 11.662 -15.446 -7.124 1.00 96.88 343 ASN A N 1
ATOM 2475 C CA . ASN A 1 343 ? 11.780 -14.789 -8.421 1.00 96.88 343 ASN A CA 1
ATOM 2476 C C . ASN A 1 343 ? 10.451 -14.308 -9.035 1.00 96.88 343 ASN A C 1
ATOM 2478 O O . ASN A 1 343 ? 10.478 -13.790 -10.154 1.00 96.88 343 ASN A O 1
ATOM 2482 N N . GLY A 1 344 ? 9.302 -14.520 -8.384 1.00 95.50 344 GLY A N 1
ATOM 2483 C CA . GLY A 1 344 ? 7.991 -14.096 -8.891 1.00 95.50 344 GLY A CA 1
ATOM 2484 C C . GLY A 1 344 ? 7.536 -14.814 -10.169 1.00 95.50 344 GLY A C 1
ATOM 2485 O O . GLY A 1 344 ? 6.655 -14.325 -10.872 1.00 95.50 344 GLY A O 1
ATOM 2486 N N . LEU A 1 345 ? 8.158 -15.935 -10.539 1.00 95.25 345 LEU A N 1
ATOM 2487 C CA . LEU A 1 345 ? 7.710 -16.785 -11.645 1.00 95.25 345 LEU A CA 1
ATOM 2488 C C . LEU A 1 345 ? 6.940 -17.985 -11.095 1.00 95.25 345 LEU A C 1
ATOM 2490 O O . LEU A 1 345 ? 7.097 -18.357 -9.937 1.00 95.25 345 LEU A O 1
ATOM 2494 N N . ALA A 1 346 ? 6.190 -18.669 -11.960 1.00 92.81 346 ALA A N 1
ATOM 2495 C CA . ALA A 1 346 ? 5.452 -19.884 -11.598 1.00 92.81 346 ALA A CA 1
ATOM 2496 C C . ALA A 1 346 ? 6.335 -21.006 -11.007 1.00 92.81 346 ALA A C 1
ATOM 2498 O O . ALA A 1 346 ? 5.829 -21.914 -10.356 1.00 92.81 346 ALA A O 1
ATOM 2499 N N . SER A 1 347 ? 7.654 -20.965 -11.233 1.00 94.44 347 SER A N 1
ATOM 2500 C CA . SER A 1 347 ? 8.591 -21.913 -10.625 1.00 94.44 347 SER A CA 1
ATOM 2501 C C . SER A 1 347 ? 8.827 -21.671 -9.137 1.00 94.44 347 SER A C 1
ATOM 2503 O O . SER A 1 347 ? 9.312 -22.578 -8.463 1.00 94.44 347 SER A O 1
ATOM 2505 N N . HIS A 1 348 ? 8.541 -20.464 -8.634 1.00 95.56 348 HIS A N 1
ATOM 2506 C CA . HIS A 1 348 ? 8.879 -20.025 -7.282 1.00 95.56 348 HIS A CA 1
ATOM 2507 C C . HIS A 1 348 ? 10.329 -20.367 -6.918 1.00 95.56 348 HIS A C 1
ATOM 2509 O O . HIS A 1 348 ? 10.613 -20.828 -5.813 1.00 95.56 348 HIS A O 1
ATOM 2515 N N . ALA A 1 349 ? 11.253 -20.218 -7.869 1.00 97.31 349 ALA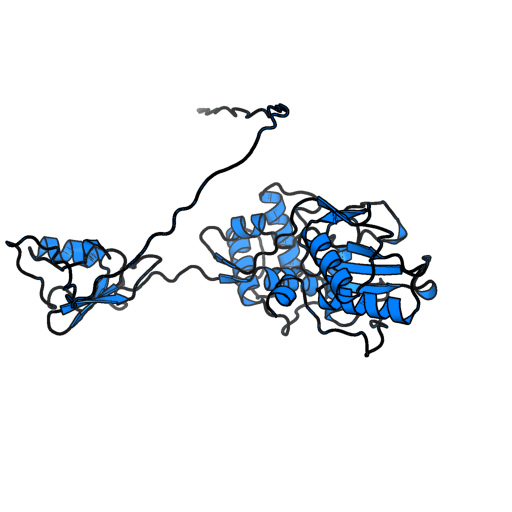 A N 1
ATOM 2516 C CA . ALA A 1 349 ? 12.668 -20.410 -7.588 1.00 97.31 349 ALA A CA 1
ATOM 2517 C C . ALA A 1 349 ? 13.218 -19.195 -6.829 1.00 97.31 349 ALA A C 1
ATOM 2519 O O . ALA A 1 349 ? 12.597 -18.129 -6.806 1.00 97.31 349 ALA A O 1
ATOM 2520 N N . ALA A 1 350 ? 14.389 -19.357 -6.214 1.00 98.00 350 ALA A N 1
ATOM 2521 C CA . ALA A 1 350 ? 15.085 -18.253 -5.565 1.00 98.00 350 ALA A CA 1
ATOM 2522 C C . ALA A 1 350 ? 15.332 -17.097 -6.551 1.00 98.00 350 ALA A C 1
ATOM 2524 O O . ALA A 1 350 ? 15.574 -17.326 -7.740 1.00 98.00 350 ALA A O 1
ATOM 2525 N N . ASP A 1 351 ? 15.262 -15.866 -6.048 1.00 97.56 351 ASP A N 1
ATOM 2526 C CA . ASP A 1 351 ? 15.687 -14.673 -6.775 1.00 97.56 351 ASP A CA 1
ATOM 2527 C C . ASP A 1 351 ? 17.174 -14.788 -7.148 1.00 97.56 351 ASP A C 1
ATOM 2529 O O . ASP A 1 351 ? 18.032 -15.011 -6.292 1.00 97.56 351 ASP A O 1
ATOM 2533 N N . ASP A 1 352 ? 17.476 -14.655 -8.439 1.00 96.12 352 ASP A N 1
ATOM 2534 C CA . ASP A 1 352 ? 18.816 -14.802 -9.010 1.00 96.12 352 ASP A CA 1
ATOM 2535 C C . ASP A 1 352 ? 19.593 -13.475 -9.091 1.00 96.12 352 ASP A C 1
ATOM 2537 O O . ASP A 1 352 ? 20.684 -13.420 -9.668 1.00 96.12 352 ASP A O 1
ATOM 2541 N N . THR A 1 353 ? 19.073 -12.407 -8.478 1.00 97.75 353 THR A N 1
ATOM 2542 C CA . THR A 1 353 ? 19.758 -11.113 -8.373 1.00 97.75 353 THR A CA 1
ATOM 2543 C C . THR A 1 353 ? 21.082 -11.256 -7.613 1.00 97.75 353 THR A C 1
ATOM 2545 O O . THR A 1 353 ? 21.075 -11.691 -6.455 1.00 97.75 353 THR A O 1
ATOM 2548 N N . PRO A 1 354 ? 22.232 -10.856 -8.199 1.00 98.19 354 PRO A N 1
ATOM 2549 C CA . PRO A 1 354 ? 23.516 -10.941 -7.515 1.00 98.19 354 PRO A CA 1
ATOM 2550 C C . PRO A 1 354 ? 23.517 -10.111 -6.229 1.00 98.19 354 PRO A C 1
ATOM 2552 O O . PRO A 1 354 ? 22.998 -8.994 -6.203 1.00 98.19 354 PRO A O 1
ATOM 2555 N N . SER A 1 355 ? 24.170 -10.620 -5.183 1.00 96.75 355 SER A N 1
ATOM 2556 C CA . SER A 1 355 ? 24.147 -10.030 -3.836 1.00 96.75 355 SER A CA 1
ATOM 2557 C C . SER A 1 355 ? 24.555 -8.552 -3.779 1.00 96.75 355 SER A C 1
ATOM 2559 O O . SER A 1 355 ? 24.009 -7.801 -2.980 1.00 96.75 355 SER A O 1
ATOM 2561 N N . SER A 1 356 ? 25.442 -8.080 -4.665 1.00 97.62 356 SER A N 1
ATOM 2562 C CA . SER A 1 356 ? 25.847 -6.661 -4.735 1.00 97.62 356 SER A CA 1
ATOM 2563 C C . SER A 1 356 ? 24.735 -5.697 -5.185 1.00 97.62 356 SER A C 1
ATOM 2565 O O . SER A 1 356 ? 24.868 -4.475 -5.032 1.00 97.62 356 SER A O 1
ATOM 2567 N N . TYR A 1 357 ? 23.655 -6.233 -5.757 1.00 98.12 357 TYR A N 1
ATOM 2568 C CA . TYR A 1 357 ? 22.494 -5.491 -6.253 1.00 98.12 357 TYR A CA 1
ATOM 2569 C C . TYR A 1 357 ? 21.206 -5.794 -5.485 1.00 98.12 357 TYR A C 1
ATOM 2571 O O . TYR A 1 357 ? 20.168 -5.219 -5.804 1.00 98.12 357 TYR A O 1
ATOM 2579 N N . GLN A 1 358 ? 21.269 -6.661 -4.475 1.00 96.81 358 GLN A N 1
ATOM 2580 C CA . GLN A 1 358 ? 20.155 -6.865 -3.561 1.00 96.81 358 GLN A CA 1
ATOM 2581 C C . GLN A 1 358 ? 19.974 -5.628 -2.673 1.00 96.81 358 GLN A C 1
ATOM 2583 O O . GLN A 1 358 ? 20.931 -4.925 -2.337 1.00 96.81 358 GLN A O 1
ATOM 2588 N N . VAL A 1 359 ? 18.722 -5.363 -2.323 1.00 97.50 359 VAL A N 1
ATOM 2589 C CA . VAL A 1 359 ? 18.283 -4.282 -1.438 1.00 97.50 359 VAL A CA 1
ATOM 2590 C C . VAL A 1 359 ? 17.320 -4.924 -0.437 1.00 97.50 359 VAL A C 1
ATOM 2592 O O . VAL A 1 359 ? 16.581 -5.825 -0.850 1.00 97.50 359 VAL A O 1
ATOM 2595 N N . PRO A 1 360 ? 17.332 -4.529 0.851 1.00 96.31 360 PRO A N 1
ATOM 2596 C CA . PRO A 1 360 ? 16.303 -4.951 1.795 1.00 96.31 360 PRO A CA 1
ATOM 2597 C C . PRO A 1 360 ? 14.896 -4.692 1.247 1.00 96.31 360 PRO A C 1
ATOM 2599 O O . PRO A 1 360 ? 14.693 -3.770 0.456 1.00 96.31 360 PRO A O 1
ATOM 2602 N N . PHE A 1 361 ? 13.930 -5.512 1.658 1.00 97.12 361 PHE A N 1
ATOM 2603 C CA . PHE A 1 361 ? 12.536 -5.286 1.297 1.00 97.12 361 PHE A CA 1
ATOM 2604 C C . PHE A 1 361 ? 12.092 -3.904 1.793 1.00 97.12 361 PHE A C 1
ATOM 2606 O O . PHE A 1 361 ? 12.314 -3.563 2.953 1.00 97.12 361 PHE A O 1
ATOM 2613 N N . THR A 1 362 ? 11.511 -3.114 0.896 1.00 97.94 362 THR A N 1
ATOM 2614 C CA . THR A 1 362 ? 11.018 -1.764 1.167 1.00 97.94 362 THR A CA 1
ATOM 2615 C C . THR A 1 362 ? 9.908 -1.417 0.174 1.00 97.94 362 THR A C 1
ATOM 2617 O O . THR A 1 362 ? 9.689 -2.142 -0.803 1.00 97.94 362 THR A O 1
ATOM 2620 N N . TRP A 1 363 ? 9.207 -0.318 0.422 1.00 98.19 363 TRP A N 1
ATOM 2621 C CA . TRP A 1 363 ? 8.134 0.226 -0.407 1.00 98.19 363 TRP A CA 1
ATOM 2622 C C . TRP A 1 363 ? 8.254 1.752 -0.463 1.00 98.19 363 TRP A C 1
ATOM 2624 O O . TRP A 1 363 ? 9.068 2.348 0.241 1.00 98.19 363 TRP A O 1
ATOM 2634 N N . TRP A 1 364 ? 7.466 2.389 -1.327 1.00 98.50 364 TRP A N 1
ATOM 2635 C CA . TRP A 1 364 ? 7.590 3.820 -1.607 1.00 98.50 364 TRP A CA 1
ATOM 2636 C C . TRP A 1 364 ? 7.412 4.703 -0.365 1.00 98.50 364 TRP A C 1
ATOM 2638 O O . TRP A 1 364 ? 8.216 5.600 -0.127 1.00 98.50 364 TRP A O 1
ATOM 2648 N N . GLU A 1 365 ? 6.394 4.437 0.451 1.00 96.88 365 GLU A N 1
ATOM 2649 C CA . GLU A 1 365 ? 6.096 5.245 1.635 1.00 96.88 365 GLU A CA 1
ATOM 2650 C C . GLU A 1 365 ? 7.208 5.132 2.687 1.00 96.88 365 GLU A C 1
ATOM 2652 O O . GLU A 1 365 ? 7.591 6.147 3.262 1.00 96.88 365 GLU A O 1
ATOM 2657 N N . GLN A 1 366 ? 7.803 3.946 2.868 1.00 95.56 366 GLN A N 1
ATOM 2658 C CA . GLN A 1 366 ? 8.982 3.782 3.723 1.00 95.56 366 GLN A CA 1
ATOM 2659 C C . GLN A 1 366 ? 10.222 4.465 3.140 1.00 95.56 366 GLN A C 1
ATOM 2661 O O . GLN A 1 366 ? 11.009 5.045 3.886 1.00 95.56 366 GLN A O 1
ATOM 2666 N N . TYR A 1 367 ? 10.420 4.406 1.820 1.00 97.62 367 TYR A N 1
ATOM 2667 C CA . TYR A 1 367 ? 11.527 5.097 1.158 1.00 97.62 367 TYR A CA 1
ATOM 2668 C C . TYR A 1 367 ? 11.479 6.607 1.420 1.00 97.62 367 TYR A C 1
ATOM 2670 O O . TYR A 1 367 ? 12.497 7.190 1.770 1.00 97.62 367 TYR A O 1
ATOM 2678 N N . LEU A 1 368 ? 10.297 7.222 1.321 1.00 94.94 368 LEU A N 1
ATOM 2679 C CA . LEU A 1 368 ? 10.115 8.661 1.537 1.00 94.94 368 LEU A CA 1
ATOM 2680 C C . LEU A 1 368 ? 10.350 9.125 2.984 1.00 94.94 368 LEU A C 1
ATOM 2682 O O . LEU A 1 368 ? 10.489 10.324 3.217 1.00 94.94 368 LEU A O 1
ATOM 2686 N N . GLN A 1 369 ? 10.361 8.206 3.949 1.00 88.94 369 GLN A N 1
ATOM 2687 C CA . GLN A 1 369 ? 10.572 8.514 5.367 1.00 88.94 369 GLN A CA 1
ATOM 2688 C C . GLN A 1 369 ? 12.045 8.448 5.795 1.00 88.94 369 GLN A C 1
ATOM 2690 O O . GLN A 1 369 ? 12.367 8.904 6.893 1.00 88.94 369 GLN A O 1
ATOM 2695 N N . ASN A 1 370 ? 12.919 7.879 4.959 1.00 76.25 370 ASN A N 1
ATOM 2696 C CA . ASN A 1 370 ? 14.345 7.679 5.244 1.00 76.25 370 ASN A CA 1
ATOM 2697 C C . ASN A 1 370 ? 15.228 8.763 4.617 1.00 76.25 370 ASN A C 1
ATOM 2699 O O . ASN A 1 370 ? 16.260 9.097 5.244 1.00 76.25 370 ASN A O 1
#

pLDDT: mean 85.5, std 21.31, range [29.23, 98.94]

Secondary structure (DSSP, 8-state):
---------------------------------------------PPP--S-TTSPBP-TTS-SEEEHHHHHHHHHHHT-B-TTGGG-TTSEEEEETTEEEEEE--TT-EEPP-TTT--EEPPPPPEEEHHHHHHHHHHHHHH---TTSS-HHHHHHHHHHHHHTT-----SS---HHHHHHHHHHHHHTT--GGGGSSS--HHHHHHHTTTT-EEES------EEEETTEEEEHHHHHHHHHHHHHHTS---EEE-SS-TTS-GGGTTGGGSSSEEEEE-TT--HHHHHHHHHHHHHTTEEEEEE-TTSSSS-SEEEEEETT-TT--HHHHHHHHHHHTTB-SSTT-PBP---GGG---S--HHHHTT-